Protein AF-A0A2B4R2J7-F1 (afdb_monomer_lite)

InterPro domains:
  IPR052787 Mitochondrial antiviral-signaling domain-containing protein [PTHR21446] (65-226)

Structure (mmCIF, N/CA/C/O backbone):
data_AF-A0A2B4R2J7-F1
#
_entry.id   AF-A0A2B4R2J7-F1
#
loop_
_atom_site.group_PDB
_atom_site.id
_atom_site.type_symbol
_atom_site.label_atom_id
_atom_site.label_alt_id
_atom_site.label_comp_id
_atom_site.label_asym_id
_atom_site.label_entity_id
_atom_site.label_seq_id
_atom_site.pdbx_PDB_ins_code
_atom_site.Cartn_x
_atom_site.Cartn_y
_atom_site.Cartn_z
_atom_site.occupancy
_atom_site.B_iso_or_equiv
_atom_site.auth_seq_id
_atom_site.auth_comp_id
_atom_site.auth_asym_id
_atom_site.auth_atom_id
_atom_site.pdbx_PDB_model_num
ATOM 1 N N . MET A 1 1 ? 3.505 -1.175 -20.071 1.00 92.81 1 MET A N 1
ATOM 2 C CA . MET A 1 1 ? 4.890 -0.707 -19.844 1.00 92.81 1 MET A CA 1
ATOM 3 C C . MET A 1 1 ? 5.796 -1.437 -20.823 1.00 92.81 1 MET A C 1
ATOM 5 O O . MET A 1 1 ? 5.864 -2.657 -20.748 1.00 92.81 1 MET A O 1
ATOM 9 N N . TYR A 1 2 ? 6.386 -0.724 -21.782 1.00 93.88 2 TYR A N 1
ATOM 10 C CA . TYR A 1 2 ? 7.260 -1.311 -22.807 1.00 93.88 2 TYR A CA 1
ATOM 11 C C . TYR A 1 2 ? 8.672 -1.543 -22.265 1.00 93.88 2 TYR A C 1
ATOM 13 O O . TYR A 1 2 ? 9.108 -0.830 -21.362 1.00 93.88 2 TYR A O 1
ATOM 21 N N . GLU A 1 3 ? 9.366 -2.535 -22.817 1.00 95.06 3 GLU A N 1
ATOM 22 C CA . GLU A 1 3 ? 10.806 -2.700 -22.622 1.00 95.06 3 GLU A CA 1
ATOM 23 C C . GLU A 1 3 ? 11.572 -1.574 -23.316 1.00 95.06 3 GLU A C 1
ATOM 25 O O . GLU A 1 3 ? 11.193 -1.132 -24.404 1.00 95.06 3 GLU A O 1
ATOM 30 N N . THR A 1 4 ? 12.655 -1.114 -22.693 1.00 90.69 4 THR A N 1
ATOM 31 C CA . THR A 1 4 ? 13.522 -0.073 -23.250 1.00 90.69 4 THR A CA 1
ATOM 32 C C . THR A 1 4 ? 14.974 -0.564 -23.286 1.00 90.69 4 THR A C 1
ATOM 34 O O . THR A 1 4 ? 15.289 -1.631 -22.754 1.00 90.69 4 THR A O 1
ATOM 37 N N . PRO A 1 5 ? 15.904 0.166 -23.925 1.00 87.88 5 PRO A N 1
ATOM 38 C CA . PRO A 1 5 ? 17.324 -0.185 -23.873 1.00 87.88 5 PRO A CA 1
ATOM 39 C C . PRO A 1 5 ? 17.935 -0.085 -22.466 1.00 87.88 5 PRO A C 1
ATOM 41 O O . PRO A 1 5 ? 18.968 -0.696 -22.212 1.00 87.88 5 PRO A O 1
ATOM 44 N N . GLU A 1 6 ? 17.302 0.641 -21.541 1.00 83.75 6 GLU A N 1
ATOM 45 C CA . GLU A 1 6 ? 17.842 0.889 -20.201 1.00 83.75 6 GLU A CA 1
ATOM 46 C C . GLU A 1 6 ? 17.967 -0.405 -19.381 1.00 83.75 6 GLU A C 1
ATOM 48 O O . GLU A 1 6 ? 17.052 -1.226 -19.343 1.00 83.75 6 GLU A O 1
ATOM 53 N N . GLU A 1 7 ? 19.088 -0.591 -18.683 1.00 79.12 7 GLU A N 1
ATOM 54 C CA . GLU A 1 7 ? 19.369 -1.811 -17.910 1.00 79.12 7 GLU A CA 1
ATOM 55 C C . GLU A 1 7 ? 18.341 -2.054 -16.791 1.00 79.12 7 GLU A C 1
ATOM 57 O O . GLU A 1 7 ? 17.854 -3.170 -16.611 1.00 79.12 7 GLU A O 1
ATOM 62 N N . ASN A 1 8 ? 17.937 -0.980 -16.105 1.00 79.19 8 ASN A N 1
ATOM 63 C CA . ASN A 1 8 ? 16.981 -1.002 -14.995 1.00 79.19 8 ASN A CA 1
ATOM 64 C C . ASN A 1 8 ? 15.564 -0.577 -15.416 1.00 79.19 8 ASN A C 1
ATOM 66 O O . ASN A 1 8 ? 14.825 0.013 -14.619 1.00 79.19 8 ASN A O 1
ATOM 70 N N . ASP A 1 9 ? 15.175 -0.841 -16.667 1.00 89.31 9 ASP A N 1
ATOM 71 C CA . ASP A 1 9 ? 13.821 -0.533 -17.114 1.00 89.31 9 ASP A CA 1
ATOM 72 C C . ASP A 1 9 ? 12.763 -1.346 -16.347 1.00 89.31 9 ASP A C 1
ATOM 74 O O . ASP A 1 9 ? 13.021 -2.411 -15.771 1.00 89.31 9 ASP A O 1
ATOM 78 N N . GLY A 1 10 ? 11.534 -0.831 -16.325 1.00 91.06 10 GLY A N 1
ATOM 79 C CA . GLY A 1 10 ? 10.469 -1.445 -15.545 1.00 91.06 10 GLY A CA 1
ATOM 80 C C . GLY A 1 10 ? 10.039 -2.826 -16.043 1.00 91.06 10 GLY A C 1
ATOM 81 O O . GLY A 1 10 ? 9.638 -3.656 -15.228 1.00 91.06 10 GLY A O 1
ATOM 82 N N . TYR A 1 11 ? 10.140 -3.112 -17.342 1.00 94.31 11 TYR A N 1
ATOM 83 C CA . TYR A 1 11 ? 9.846 -4.432 -17.900 1.00 94.31 11 TYR A CA 1
ATOM 84 C C . TYR A 1 11 ? 10.875 -5.465 -17.423 1.00 94.31 11 TYR A C 1
ATOM 86 O O . TYR A 1 11 ? 10.483 -6.513 -16.900 1.00 94.31 11 TYR A O 1
ATOM 94 N N . LYS A 1 12 ? 12.177 -5.163 -17.531 1.00 93.75 12 LYS A N 1
ATOM 95 C CA . LYS A 1 12 ? 13.263 -6.048 -17.073 1.00 93.75 12 LYS A CA 1
ATOM 96 C C . LYS A 1 12 ? 13.205 -6.260 -15.566 1.00 93.75 12 LYS A C 1
ATOM 98 O O . LYS A 1 12 ? 13.243 -7.406 -15.117 1.00 93.75 12 LYS A O 1
ATOM 103 N N . ALA A 1 13 ? 13.014 -5.189 -14.794 1.00 93.88 13 ALA A N 1
ATOM 104 C CA . ALA A 1 13 ? 12.880 -5.259 -13.340 1.00 93.88 13 ALA A CA 1
ATOM 105 C C . ALA A 1 13 ? 11.706 -6.155 -12.916 1.00 93.88 13 ALA A C 1
ATOM 107 O O . ALA A 1 13 ? 11.858 -7.023 -12.055 1.00 93.88 13 ALA A O 1
ATOM 108 N N . LEU A 1 14 ? 10.539 -5.988 -13.548 1.00 94.81 14 LEU A N 1
ATOM 109 C CA . LEU A 1 14 ? 9.347 -6.778 -13.245 1.00 94.81 14 LEU A CA 1
ATOM 110 C C . LEU A 1 14 ? 9.525 -8.252 -13.624 1.00 94.81 14 LEU A C 1
ATOM 112 O O . LEU A 1 14 ? 9.179 -9.137 -12.839 1.00 94.81 14 LEU A O 1
ATOM 116 N N . LYS A 1 15 ? 10.102 -8.520 -14.801 1.00 94.88 15 LYS A N 1
ATOM 117 C CA . LYS A 1 15 ? 10.407 -9.878 -15.265 1.00 94.88 15 LYS A CA 1
ATOM 118 C C . LYS A 1 15 ? 11.384 -10.578 -14.320 1.00 94.88 15 LYS A C 1
ATOM 120 O O . LYS A 1 15 ? 11.143 -11.718 -13.925 1.00 94.88 15 LYS A O 1
ATOM 125 N N . PHE A 1 16 ? 12.446 -9.883 -13.913 1.00 95.31 16 PHE A N 1
ATOM 126 C CA . PHE A 1 16 ? 13.445 -10.411 -12.988 1.00 95.31 16 PHE A CA 1
ATOM 127 C C . PHE A 1 16 ? 12.857 -10.669 -11.596 1.00 95.31 16 PHE A C 1
ATOM 129 O O . PHE A 1 16 ? 13.044 -11.745 -11.033 1.00 95.31 16 PHE A O 1
ATOM 136 N N . TYR A 1 17 ? 12.056 -9.738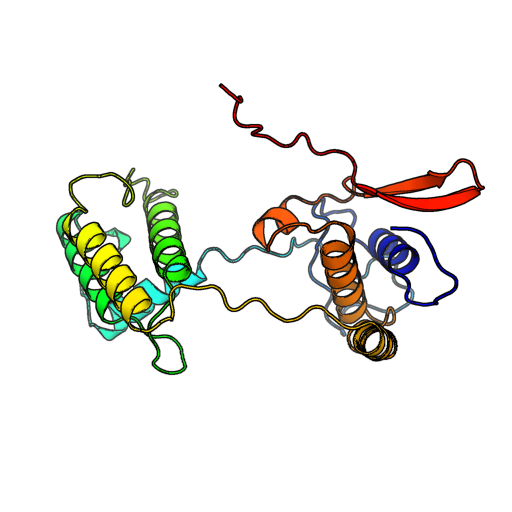 -11.075 1.00 95.56 17 TYR A N 1
ATOM 137 C CA . TYR A 1 17 ? 11.351 -9.913 -9.807 1.00 95.56 17 TYR A CA 1
ATOM 138 C C . TYR A 1 17 ? 10.452 -11.143 -9.803 1.00 95.56 17 TYR A C 1
ATOM 140 O O . TYR A 1 17 ? 10.529 -11.943 -8.873 1.00 95.56 17 TYR A O 1
ATOM 148 N N . MET A 1 18 ? 9.654 -11.337 -10.858 1.00 94.75 18 MET A N 1
ATOM 149 C CA . MET A 1 18 ? 8.770 -12.498 -10.983 1.00 94.75 18 MET A CA 1
ATOM 150 C C . MET A 1 18 ? 9.532 -13.825 -10.983 1.00 94.75 18 MET A C 1
ATOM 152 O O . MET A 1 18 ? 9.056 -14.784 -10.377 1.00 94.75 18 MET A O 1
ATOM 156 N N . ALA A 1 19 ? 10.724 -13.869 -11.582 1.00 95.19 19 ALA A N 1
ATOM 157 C CA . ALA A 1 19 ? 11.583 -15.051 -11.561 1.00 95.19 19 ALA A CA 1
ATOM 158 C C . ALA A 1 19 ? 12.141 -15.372 -10.162 1.00 95.19 19 ALA A C 1
ATOM 160 O O . ALA A 1 19 ? 12.441 -16.527 -9.878 1.00 95.19 19 ALA A O 1
ATOM 161 N N . LYS A 1 20 ? 12.264 -14.366 -9.286 1.00 95.81 20 LYS A N 1
ATOM 162 C CA . LYS A 1 20 ? 12.825 -14.494 -7.932 1.00 95.81 20 LYS A CA 1
ATOM 163 C C . LYS A 1 20 ? 11.761 -14.615 -6.825 1.00 95.81 20 LYS A C 1
ATOM 165 O O . LYS A 1 20 ? 12.118 -14.721 -5.645 1.00 95.81 20 LYS A O 1
ATOM 170 N N . LEU A 1 21 ? 10.468 -14.593 -7.175 1.00 95.62 21 LEU A N 1
ATOM 171 C CA . LEU A 1 21 ? 9.350 -14.744 -6.234 1.00 95.62 21 LEU A CA 1
ATOM 172 C C . LEU A 1 21 ? 9.345 -16.117 -5.558 1.00 95.62 21 LEU A C 1
ATOM 174 O O . LEU A 1 21 ? 9.747 -17.126 -6.133 1.00 95.62 21 LEU A O 1
ATOM 178 N N . ASN A 1 22 ? 8.801 -16.179 -4.341 1.00 94.44 22 ASN A N 1
ATOM 179 C CA . ASN A 1 22 ? 8.602 -17.456 -3.676 1.00 94.44 22 ASN A CA 1
ATOM 180 C C . ASN A 1 22 ? 7.389 -18.192 -4.273 1.00 94.44 22 ASN A C 1
ATOM 182 O O . ASN A 1 22 ? 6.273 -17.656 -4.228 1.00 94.44 22 ASN A O 1
ATOM 186 N N . PRO A 1 23 ? 7.547 -19.431 -4.775 1.00 93.56 23 PRO A N 1
ATOM 187 C CA . PRO A 1 23 ? 6.444 -20.168 -5.384 1.00 93.56 23 PRO A CA 1
ATOM 188 C C . PRO A 1 23 ? 5.341 -20.519 -4.378 1.00 93.56 23 PRO A C 1
ATOM 190 O O . PRO A 1 23 ? 4.183 -20.606 -4.777 1.00 93.56 23 PRO A O 1
ATOM 193 N N . ARG A 1 24 ? 5.668 -20.635 -3.080 1.00 93.38 24 ARG A N 1
ATOM 194 C CA . ARG A 1 24 ? 4.717 -20.986 -2.008 1.00 93.38 24 ARG A CA 1
ATOM 195 C C . ARG A 1 24 ? 3.784 -19.842 -1.595 1.00 93.38 24 ARG A C 1
ATOM 197 O O . ARG A 1 24 ? 2.939 -20.038 -0.730 1.00 93.38 24 ARG A O 1
ATOM 204 N N . CYS A 1 25 ? 3.943 -18.645 -2.160 1.00 90.88 25 CYS A N 1
ATOM 205 C CA . CYS A 1 25 ? 3.081 -17.500 -1.880 1.00 90.88 25 CYS A CA 1
ATOM 206 C C . CYS A 1 25 ? 2.479 -16.959 -3.178 1.00 90.88 25 CYS A C 1
ATOM 208 O O . CYS A 1 25 ? 3.191 -16.717 -4.153 1.00 90.88 25 CYS A O 1
ATOM 210 N N . ASP A 1 26 ? 1.159 -16.775 -3.201 1.00 91.44 26 ASP A N 1
ATOM 211 C CA . ASP A 1 26 ? 0.446 -16.286 -4.387 1.00 91.44 26 ASP A CA 1
ATOM 212 C C . ASP A 1 26 ? 0.421 -14.769 -4.513 1.00 91.44 26 ASP A C 1
ATOM 214 O O . ASP A 1 26 ? 0.222 -14.248 -5.615 1.00 91.44 26 ASP A O 1
ATOM 218 N N . ALA A 1 27 ? 0.646 -14.062 -3.405 1.00 90.19 27 ALA A N 1
ATOM 219 C CA . ALA A 1 27 ? 0.765 -12.617 -3.411 1.00 90.19 27 ALA A CA 1
ATOM 220 C C . ALA A 1 27 ? 1.956 -12.188 -4.273 1.00 90.19 27 ALA A C 1
ATOM 222 O O . ALA A 1 27 ? 3.027 -12.796 -4.234 1.00 90.19 27 ALA A O 1
ATOM 223 N N . PHE A 1 28 ? 1.751 -11.121 -5.039 1.00 91.81 28 PHE A N 1
ATOM 224 C CA . PHE A 1 28 ? 2.774 -10.547 -5.897 1.00 91.81 28 PHE A CA 1
ATOM 225 C C . PHE A 1 28 ? 3.872 -9.880 -5.068 1.00 91.81 28 PHE A C 1
ATOM 227 O O . PHE A 1 28 ? 5.038 -10.228 -5.201 1.00 91.81 28 PHE A O 1
ATOM 234 N N . PHE A 1 29 ? 3.500 -8.966 -4.167 1.00 90.62 29 PHE A N 1
ATOM 235 C CA . PHE A 1 29 ? 4.462 -8.314 -3.283 1.00 90.62 29 PHE A CA 1
ATOM 236 C C . PHE A 1 29 ? 4.736 -9.166 -2.046 1.00 90.62 29 PHE A C 1
ATOM 238 O O . PHE A 1 29 ? 3.860 -9.359 -1.197 1.00 90.62 29 PHE A O 1
ATOM 245 N N . GLN A 1 30 ? 5.975 -9.636 -1.933 1.00 91.25 30 GLN A N 1
ATOM 246 C CA . GLN A 1 30 ? 6.445 -10.492 -0.846 1.00 91.25 30 GLN A CA 1
ATOM 247 C C . GLN A 1 30 ? 7.639 -9.865 -0.121 1.00 91.25 30 GLN A C 1
ATOM 249 O O . GLN A 1 30 ? 8.372 -9.062 -0.702 1.00 91.25 30 GLN A O 1
ATOM 254 N N . TYR A 1 31 ? 7.825 -10.210 1.155 1.00 88.25 31 TYR A N 1
ATOM 255 C CA . TYR A 1 31 ? 8.935 -9.683 1.953 1.00 88.25 31 TYR A CA 1
ATOM 256 C C . TYR A 1 31 ? 10.291 -10.134 1.383 1.00 88.25 31 TYR A C 1
ATOM 258 O O . TYR A 1 31 ? 10.439 -11.312 1.058 1.00 88.25 31 TYR A O 1
ATOM 266 N N . PRO A 1 32 ? 11.292 -9.238 1.285 1.00 90.38 32 PRO A N 1
ATOM 267 C CA . PRO A 1 32 ? 12.637 -9.629 0.889 1.00 90.38 32 PRO A CA 1
ATOM 268 C C . PRO A 1 32 ? 13.247 -10.541 1.951 1.00 90.38 32 PRO A C 1
ATOM 270 O O . PRO A 1 32 ? 13.037 -10.327 3.152 1.00 90.38 32 PRO A O 1
ATOM 273 N N . ARG A 1 33 ? 14.005 -11.553 1.517 1.00 89.12 33 ARG A N 1
ATOM 274 C CA . ARG A 1 33 ? 14.825 -12.338 2.443 1.00 89.12 33 ARG A CA 1
ATOM 275 C C . ARG A 1 33 ? 15.840 -11.424 3.123 1.00 89.12 33 ARG A C 1
ATOM 277 O O . ARG A 1 33 ? 16.287 -10.433 2.553 1.00 89.12 33 ARG A O 1
ATOM 284 N N . LYS A 1 34 ? 16.187 -11.764 4.365 1.00 82.19 34 LYS A N 1
ATOM 285 C CA . LYS A 1 34 ? 17.261 -11.081 5.099 1.00 82.19 34 LYS A CA 1
ATOM 286 C C . LYS A 1 34 ? 18.598 -11.345 4.414 1.00 82.19 34 LYS A C 1
ATOM 288 O O . LYS A 1 34 ? 18.788 -12.453 3.922 1.00 82.19 34 LYS A O 1
ATOM 293 N N . ASP A 1 35 ? 19.524 -10.391 4.486 1.00 78.44 35 ASP A N 1
ATOM 294 C CA . ASP A 1 35 ? 20.844 -10.480 3.841 1.00 78.44 35 ASP A CA 1
ATOM 295 C C . ASP A 1 35 ? 21.628 -11.742 4.217 1.00 78.44 35 ASP A C 1
ATOM 297 O O . ASP A 1 35 ? 22.297 -12.328 3.381 1.00 78.44 35 ASP A O 1
ATOM 301 N N . SER A 1 36 ? 21.451 -12.251 5.437 1.00 76.19 36 SER A N 1
ATOM 302 C CA . SER A 1 36 ? 22.067 -13.503 5.894 1.00 76.19 36 SER A CA 1
ATOM 303 C C . SER A 1 36 ? 21.427 -14.791 5.352 1.00 76.19 36 SER A C 1
ATOM 305 O O . SER A 1 36 ? 21.809 -15.882 5.767 1.00 76.19 36 SER A O 1
ATOM 307 N N . LYS A 1 37 ? 20.397 -14.696 4.504 1.00 80.38 37 LYS A N 1
ATOM 308 C CA . LYS A 1 37 ? 19.565 -15.829 4.056 1.00 80.38 37 LYS A CA 1
ATOM 309 C C . LYS A 1 37 ? 19.358 -15.882 2.538 1.00 80.38 37 LYS A C 1
ATOM 311 O O . LYS A 1 37 ? 18.430 -16.564 2.087 1.00 80.38 37 LYS A O 1
ATOM 316 N N . TRP A 1 38 ? 20.154 -15.149 1.764 1.00 89.38 38 TRP A N 1
ATOM 317 C CA . TRP A 1 38 ? 20.103 -15.198 0.305 1.00 89.38 38 TRP A CA 1
ATOM 318 C C . TRP A 1 38 ? 21.491 -15.013 -0.314 1.00 89.38 38 TRP A C 1
ATOM 320 O O . TRP A 1 38 ? 22.349 -14.363 0.274 1.00 89.38 38 TRP A O 1
ATOM 330 N N . ASN A 1 39 ? 21.660 -15.549 -1.519 1.00 89.00 39 ASN A N 1
ATOM 331 C CA . ASN A 1 39 ? 22.776 -15.273 -2.419 1.00 89.00 39 ASN A CA 1
ATOM 332 C C . ASN A 1 39 ? 22.258 -14.823 -3.791 1.00 89.00 39 ASN A C 1
ATOM 334 O O . ASN A 1 39 ? 21.117 -15.111 -4.167 1.00 89.00 39 ASN A O 1
ATOM 338 N N . TYR A 1 40 ? 23.107 -14.155 -4.575 1.00 87.81 40 TYR A N 1
ATOM 339 C CA . TYR A 1 40 ? 22.734 -13.642 -5.897 1.00 87.81 40 TYR A CA 1
ATOM 340 C C . TYR A 1 40 ? 22.171 -14.729 -6.827 1.00 87.81 40 TYR A C 1
ATOM 342 O O . TYR A 1 40 ? 21.093 -14.575 -7.420 1.00 87.81 40 TYR A O 1
ATOM 350 N N . ASP A 1 41 ? 22.819 -15.888 -6.838 1.00 91.75 41 ASP A N 1
ATOM 351 C CA . ASP A 1 41 ? 22.454 -17.011 -7.702 1.00 91.75 41 ASP A CA 1
ATOM 352 C C . ASP A 1 41 ? 21.246 -17.814 -7.202 1.00 91.75 41 ASP A C 1
ATOM 354 O O . ASP A 1 41 ? 20.758 -18.712 -7.894 1.00 91.75 41 ASP A O 1
ATOM 358 N N . ASP A 1 42 ? 20.688 -17.471 -6.035 1.00 91.50 42 ASP A N 1
ATOM 359 C CA . ASP A 1 42 ? 19.509 -18.154 -5.519 1.00 91.50 42 ASP A CA 1
ATOM 360 C C . ASP A 1 42 ? 18.328 -18.011 -6.481 1.00 91.50 42 ASP A C 1
ATOM 362 O O . ASP A 1 42 ? 17.997 -16.930 -6.983 1.00 91.50 42 ASP A O 1
ATOM 366 N N . LYS A 1 43 ? 17.606 -19.118 -6.670 1.00 93.06 43 LYS A N 1
ATOM 367 C CA . LYS A 1 43 ? 16.364 -19.131 -7.456 1.00 93.06 43 LYS A CA 1
ATOM 368 C C . LYS A 1 43 ? 15.257 -18.288 -6.814 1.00 93.06 43 LYS A C 1
ATOM 370 O O . LYS A 1 43 ? 14.376 -17.815 -7.517 1.00 93.06 43 LYS A O 1
ATOM 375 N N . VAL A 1 44 ? 15.283 -18.104 -5.490 1.00 94.56 44 VAL A N 1
ATOM 376 C CA . VAL A 1 44 ? 14.231 -17.412 -4.732 1.00 94.56 44 VAL A CA 1
ATOM 377 C C . VAL A 1 44 ? 14.847 -16.378 -3.800 1.00 94.56 44 VAL A C 1
ATOM 379 O O . VAL A 1 44 ? 15.561 -16.735 -2.867 1.00 94.56 44 VAL A O 1
ATOM 382 N N . TRP A 1 45 ? 14.507 -15.108 -4.003 1.00 94.88 45 TRP A N 1
ATOM 383 C CA . TRP A 1 45 ? 15.008 -13.989 -3.195 1.00 94.88 45 TRP A CA 1
ATOM 384 C C . TRP A 1 45 ? 14.008 -13.496 -2.146 1.00 94.88 45 TRP A C 1
ATOM 386 O O . TRP A 1 45 ? 14.382 -12.755 -1.237 1.00 94.88 45 TRP A O 1
ATOM 396 N N . LEU A 1 46 ? 12.736 -13.891 -2.250 1.00 93.19 46 LEU A N 1
ATOM 397 C CA . LEU A 1 46 ? 11.679 -13.427 -1.350 1.00 93.19 46 LEU A CA 1
ATOM 398 C C . LEU A 1 46 ? 11.166 -14.529 -0.413 1.00 93.19 46 LEU A C 1
ATOM 400 O O . LEU A 1 46 ? 11.226 -15.734 -0.691 1.00 93.19 46 LEU A O 1
ATOM 404 N N . ASP A 1 47 ? 10.663 -14.101 0.738 1.00 90.25 47 ASP A N 1
ATOM 405 C CA . ASP A 1 47 ? 9.978 -14.946 1.708 1.00 90.25 47 ASP A CA 1
ATOM 406 C C . ASP A 1 47 ? 8.564 -15.277 1.226 1.00 90.25 47 ASP A C 1
ATOM 408 O O . ASP A 1 47 ? 7.902 -14.457 0.599 1.00 90.25 47 ASP A O 1
ATOM 412 N N . ALA A 1 48 ? 8.029 -16.431 1.627 1.00 90.69 48 ALA A N 1
ATOM 413 C CA . ALA A 1 48 ? 6.621 -16.779 1.417 1.00 90.69 48 ALA A CA 1
ATOM 414 C C . ALA A 1 48 ? 5.679 -15.987 2.355 1.00 90.69 48 ALA A C 1
ATOM 416 O O . ALA A 1 48 ? 4.844 -16.560 3.050 1.00 90.69 48 ALA A O 1
ATOM 417 N N . ARG A 1 49 ? 5.850 -14.662 2.431 1.00 85.06 49 ARG A N 1
ATOM 418 C CA . ARG A 1 49 ? 5.093 -13.757 3.299 1.00 85.06 49 ARG A CA 1
ATOM 419 C C . ARG A 1 49 ? 4.589 -12.559 2.490 1.00 85.06 49 ARG A C 1
ATOM 421 O O . ARG A 1 49 ? 5.419 -11.815 1.965 1.00 85.06 49 ARG A O 1
ATOM 428 N N . PRO A 1 50 ? 3.266 -12.330 2.412 1.00 84.38 50 PRO A N 1
ATOM 429 C CA . PRO A 1 50 ? 2.706 -11.210 1.664 1.00 84.38 50 PRO A CA 1
ATOM 430 C C . PRO A 1 50 ? 2.975 -9.872 2.366 1.00 84.38 50 PRO A C 1
ATOM 432 O O . PRO A 1 50 ? 2.801 -9.747 3.580 1.00 84.38 50 PRO A O 1
ATOM 435 N N . ILE A 1 51 ? 3.345 -8.845 1.600 1.00 77.62 51 ILE A N 1
ATOM 436 C CA . ILE A 1 51 ? 3.490 -7.475 2.107 1.00 77.62 51 ILE A CA 1
ATOM 437 C C . ILE A 1 51 ? 2.115 -6.817 2.245 1.00 77.62 51 ILE A C 1
ATOM 439 O O . ILE A 1 51 ? 1.250 -6.921 1.378 1.00 77.62 51 ILE A O 1
ATOM 443 N N . GLY A 1 52 ? 1.931 -6.066 3.334 1.00 63.03 52 GLY A N 1
ATOM 444 C CA . GLY A 1 52 ? 0.754 -5.223 3.533 1.00 63.03 52 GLY A CA 1
ATOM 445 C C . GLY A 1 52 ? -0.183 -5.656 4.662 1.00 63.03 52 GLY A C 1
ATOM 446 O O . GLY A 1 52 ? -1.200 -5.008 4.913 1.00 63.03 52 GLY A O 1
ATOM 447 N N . GLY A 1 53 ? 0.145 -6.697 5.413 1.00 54.59 53 GLY A N 1
ATOM 448 C CA . GLY A 1 53 ? -0.497 -6.896 6.705 1.00 54.59 53 GLY A CA 1
ATOM 449 C C . GLY A 1 53 ? -0.010 -5.823 7.671 1.00 54.59 53 GLY A C 1
ATOM 450 O O . GLY A 1 53 ? 1.056 -5.999 8.224 1.00 54.59 53 GLY A O 1
ATOM 451 N N . ASN A 1 54 ? -0.732 -4.709 7.830 1.00 55.38 54 ASN A N 1
ATOM 452 C CA . ASN A 1 54 ? -0.712 -3.915 9.063 1.00 55.38 54 ASN A CA 1
ATOM 453 C C . ASN A 1 54 ? -1.989 -3.081 9.166 1.00 55.38 54 ASN A C 1
ATOM 455 O O . ASN A 1 54 ? -2.131 -1.994 8.609 1.00 55.38 54 ASN A O 1
ATOM 459 N N . LYS A 1 55 ? -2.944 -3.680 9.873 1.00 52.81 55 LYS A N 1
ATOM 460 C CA . LYS A 1 55 ? -4.304 -3.201 10.139 1.00 52.81 55 LYS A CA 1
ATOM 461 C C . LYS A 1 55 ? -4.468 -2.692 11.583 1.00 52.81 55 LYS A C 1
ATOM 463 O O . LYS A 1 55 ? -5.548 -2.225 11.935 1.00 52.81 55 LYS A O 1
ATOM 468 N N . LEU A 1 56 ? -3.397 -2.781 12.375 1.00 55.28 56 LEU A N 1
ATOM 469 C CA . LEU A 1 56 ? -3.354 -2.483 13.804 1.00 55.28 56 LEU A CA 1
ATOM 470 C C . LEU A 1 56 ? -2.907 -1.053 14.117 1.00 55.28 56 LEU A C 1
ATOM 472 O O . LEU A 1 56 ? -3.229 -0.588 15.191 1.00 55.28 56 LEU A O 1
ATOM 476 N N . ASP A 1 57 ? -2.228 -0.329 13.220 1.00 60.50 57 ASP A N 1
ATOM 477 C CA . ASP A 1 57 ? -1.614 0.972 13.566 1.00 60.50 57 ASP A CA 1
ATOM 478 C C . ASP A 1 57 ? -2.627 2.015 14.074 1.00 60.50 57 ASP A C 1
ATOM 480 O 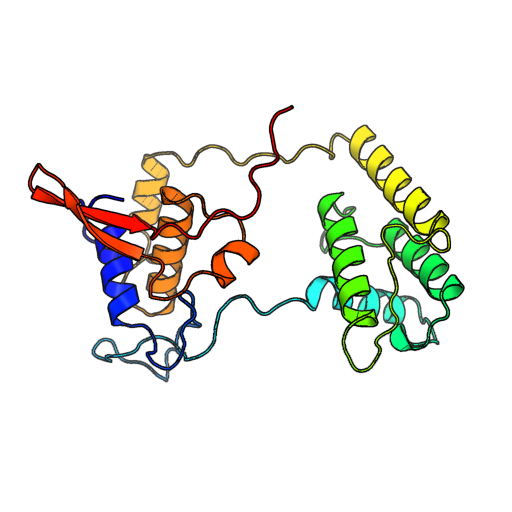O . ASP A 1 57 ? -2.412 2.651 15.101 1.00 60.50 57 ASP A O 1
ATOM 484 N N . GLY A 1 58 ? -3.776 2.145 13.400 1.00 63.78 58 GLY A N 1
ATOM 485 C CA . GLY A 1 58 ? -4.842 3.056 13.834 1.00 63.78 58 GLY A CA 1
ATOM 486 C C . GLY A 1 58 ? -5.466 2.661 15.174 1.00 63.78 58 GLY A C 1
ATOM 487 O O . GLY A 1 58 ? -5.701 3.521 16.014 1.00 63.78 58 GLY A O 1
ATOM 488 N N . MET A 1 59 ? -5.658 1.358 15.390 1.00 71.06 59 MET A N 1
ATOM 489 C CA . MET A 1 59 ? -6.178 0.798 16.635 1.00 71.06 59 MET A CA 1
ATOM 490 C C . MET A 1 59 ? -5.159 1.000 17.772 1.00 71.06 59 MET A C 1
ATOM 492 O O . MET A 1 59 ? -5.498 1.536 18.823 1.00 71.06 59 MET A O 1
ATOM 496 N N . MET A 1 60 ? -3.889 0.657 17.536 1.00 68.31 60 MET A N 1
ATOM 497 C CA . MET A 1 60 ? -2.795 0.797 18.497 1.00 68.31 60 MET A CA 1
ATOM 498 C C . MET A 1 60 ? -2.686 2.231 18.997 1.00 68.31 60 MET A C 1
ATOM 500 O O . MET A 1 60 ? -2.561 2.422 20.194 1.00 68.31 60 MET A O 1
ATOM 504 N N . LYS A 1 61 ? -2.847 3.238 18.130 1.00 73.00 61 LYS A N 1
ATOM 505 C CA . LYS A 1 61 ? -2.875 4.643 18.567 1.00 73.00 61 LYS A CA 1
ATOM 506 C C . LYS A 1 61 ? -4.010 4.947 19.546 1.00 73.00 61 LYS A C 1
ATOM 508 O O . LYS A 1 61 ? -3.798 5.695 20.495 1.00 73.00 61 LYS A O 1
ATOM 513 N N . SER A 1 62 ? -5.196 4.379 19.341 1.00 72.06 62 SER A N 1
ATOM 514 C CA . SER A 1 62 ? -6.318 4.552 20.268 1.00 72.06 62 SER A CA 1
ATOM 515 C C . SER A 1 62 ? -6.122 3.783 21.578 1.00 72.06 62 SER A C 1
ATOM 517 O O . SER A 1 62 ? -6.482 4.312 22.626 1.00 72.06 62 SER A O 1
ATOM 519 N N . ILE A 1 63 ? -5.505 2.595 21.553 1.00 77.38 63 ILE A N 1
ATOM 520 C CA . ILE A 1 63 ? -5.114 1.874 22.778 1.00 77.38 63 ILE A CA 1
ATOM 521 C C . ILE A 1 63 ? -4.025 2.623 23.542 1.00 77.38 63 ILE A C 1
ATOM 523 O O . ILE A 1 63 ? -4.166 2.826 24.744 1.00 77.38 63 ILE A O 1
ATOM 527 N N . THR A 1 64 ? -2.973 3.089 22.866 1.00 81.56 64 THR A N 1
ATOM 528 C CA . THR A 1 64 ? -1.911 3.889 23.488 1.00 81.56 64 THR A CA 1
ATOM 529 C C . THR A 1 64 ? -2.501 5.122 24.161 1.00 81.56 64 THR A C 1
ATOM 531 O O . THR A 1 64 ? -2.208 5.368 25.325 1.00 81.56 64 THR A O 1
ATOM 534 N N . TRP A 1 65 ? -3.415 5.830 23.491 1.00 86.75 65 TRP A N 1
ATOM 535 C CA . TRP A 1 65 ? -4.111 6.964 24.098 1.00 86.75 65 TRP A CA 1
ATOM 536 C C . TRP A 1 65 ? -4.975 6.560 25.306 1.00 86.75 65 TRP A C 1
ATOM 538 O O . TRP A 1 65 ? -4.987 7.274 26.304 1.00 86.75 65 TRP A O 1
ATOM 548 N N . CYS A 1 66 ? -5.675 5.418 25.269 1.00 83.62 66 CYS A N 1
ATOM 549 C CA . CYS A 1 66 ? -6.435 4.936 26.433 1.00 83.62 66 CYS A CA 1
ATOM 550 C C . CYS A 1 66 ? -5.516 4.677 27.635 1.00 83.62 66 CYS A C 1
ATOM 552 O O . CYS A 1 66 ? -5.857 5.068 28.751 1.00 83.62 66 CYS A O 1
ATOM 554 N N . ASN A 1 67 ? -4.340 4.091 27.398 1.00 83.12 67 ASN A N 1
ATOM 555 C CA . ASN A 1 67 ? -3.333 3.862 28.432 1.00 83.12 67 ASN A CA 1
ATOM 556 C C . ASN A 1 67 ? -2.783 5.189 28.978 1.00 83.12 67 ASN A C 1
ATOM 558 O O . ASN A 1 67 ? -2.737 5.382 30.189 1.00 83.12 67 ASN A O 1
ATOM 562 N N . GLU A 1 68 ? -2.432 6.141 28.107 1.00 86.31 68 GLU A N 1
ATOM 563 C CA . GLU A 1 68 ? -1.979 7.485 28.505 1.00 86.31 68 GLU A CA 1
ATOM 564 C C . GLU A 1 68 ? -3.016 8.210 29.369 1.00 86.31 68 GLU A C 1
ATOM 566 O O . GLU A 1 68 ? -2.671 8.880 30.340 1.00 86.31 68 GLU A O 1
ATOM 571 N N . LYS A 1 69 ? -4.301 8.069 29.032 1.00 87.81 69 LYS A N 1
ATOM 572 C CA . LYS A 1 69 ? -5.413 8.686 29.764 1.00 87.81 69 LYS A CA 1
ATOM 573 C C . LYS A 1 69 ? -5.915 7.849 30.934 1.00 87.81 69 LYS A C 1
ATOM 575 O O . LYS A 1 69 ? -6.927 8.224 31.524 1.00 87.81 69 LYS A O 1
ATOM 580 N N . GLN A 1 70 ? -5.215 6.764 31.271 1.00 86.19 70 GLN A N 1
ATOM 581 C CA . GLN A 1 70 ? -5.517 5.894 32.408 1.00 86.19 70 GLN A CA 1
ATOM 582 C C . GLN A 1 70 ? -6.968 5.386 32.389 1.00 86.19 70 GLN A C 1
ATOM 584 O O . GLN A 1 70 ? -7.640 5.298 33.421 1.00 86.19 70 GLN A O 1
ATOM 589 N N . ILE A 1 71 ? -7.478 5.081 31.191 1.00 87.75 71 ILE A N 1
ATOM 590 C CA . ILE A 1 71 ? -8.825 4.545 31.018 1.00 87.75 71 ILE A CA 1
ATOM 591 C C . ILE A 1 71 ? -8.842 3.110 31.548 1.00 87.75 71 ILE A C 1
ATOM 593 O O . ILE A 1 71 ? -8.223 2.220 30.975 1.00 87.75 71 ILE A O 1
ATOM 597 N N . GLN A 1 72 ? -9.570 2.903 32.644 1.00 81.94 72 GLN A N 1
ATOM 598 C CA . GLN A 1 72 ? -9.584 1.639 33.390 1.00 81.94 72 GLN A CA 1
ATOM 599 C C . GLN A 1 72 ? -10.218 0.484 32.604 1.00 81.94 72 GLN A C 1
ATOM 601 O O . GLN A 1 72 ? -9.764 -0.654 32.667 1.00 81.94 72 GLN A O 1
ATOM 606 N N . THR A 1 73 ? -11.291 0.763 31.861 1.00 85.69 73 THR A N 1
ATOM 607 C CA . THR A 1 73 ? -11.991 -0.257 31.077 1.00 85.69 73 THR A CA 1
ATOM 608 C C . THR A 1 73 ? -11.279 -0.468 29.750 1.00 85.69 73 THR A C 1
ATOM 610 O O . THR A 1 73 ? -11.129 0.474 28.972 1.00 85.69 73 THR A O 1
ATOM 613 N N . SER A 1 74 ? -10.895 -1.708 29.457 1.00 83.50 74 SER A N 1
ATOM 614 C CA . SER A 1 74 ? -10.322 -2.053 28.157 1.00 83.50 74 SER A CA 1
ATOM 615 C C . SER A 1 74 ? -11.340 -1.811 27.033 1.00 83.50 74 SER A C 1
ATOM 617 O O . SER A 1 74 ? -12.553 -1.937 27.230 1.00 83.50 74 SER A O 1
ATOM 619 N N . MET A 1 75 ? -10.868 -1.440 25.842 1.00 82.25 75 MET A N 1
ATOM 620 C CA . MET A 1 75 ? -11.740 -1.031 24.732 1.00 82.25 75 MET A CA 1
ATOM 621 C C . MET A 1 75 ? -12.719 -2.138 24.302 1.00 82.25 75 MET A C 1
ATOM 623 O O . MET A 1 75 ? -13.838 -1.847 23.877 1.00 82.25 75 MET A O 1
ATOM 627 N N . GLU A 1 76 ? -12.326 -3.400 24.467 1.00 86.88 76 GLU A N 1
ATOM 628 C CA . GLU A 1 76 ? -13.142 -4.591 24.216 1.00 86.88 76 GLU A CA 1
ATOM 629 C C . GLU A 1 76 ? -14.400 -4.606 25.090 1.00 86.88 76 GLU A C 1
ATOM 631 O O . GLU A 1 76 ? -15.492 -4.890 24.594 1.00 86.88 76 GLU A O 1
ATOM 636 N N . ASN A 1 77 ? -14.240 -4.214 26.356 1.00 86.94 77 ASN A N 1
ATOM 637 C CA . ASN A 1 77 ? -15.243 -4.308 27.415 1.00 86.94 77 ASN A CA 1
ATOM 638 C C . ASN A 1 77 ? -16.024 -3.005 27.639 1.00 86.94 77 ASN A C 1
ATOM 640 O O . ASN A 1 77 ? -16.968 -2.971 28.425 1.00 86.94 77 ASN A O 1
ATOM 644 N N . MET A 1 78 ? -15.661 -1.919 26.952 1.00 91.75 78 MET A N 1
ATOM 645 C CA . MET A 1 78 ? -16.390 -0.655 27.047 1.00 91.75 78 MET A CA 1
ATOM 646 C C . MET A 1 78 ? -17.823 -0.797 26.531 1.00 91.75 78 MET A C 1
ATOM 648 O O . MET A 1 78 ? -18.064 -1.304 25.429 1.00 91.75 78 MET A O 1
ATOM 652 N N . THR A 1 79 ? -18.777 -0.233 27.265 1.00 93.25 79 THR A N 1
ATOM 653 C CA . THR A 1 79 ? -20.137 -0.004 26.762 1.00 93.25 79 THR A CA 1
ATOM 654 C C . THR A 1 79 ? -20.123 0.938 25.553 1.00 93.25 79 THR A C 1
ATOM 656 O O . THR A 1 79 ? -19.157 1.665 25.309 1.00 93.25 79 THR A O 1
ATOM 659 N N . VAL A 1 80 ? -21.215 0.970 24.784 1.00 91.62 80 VAL A N 1
ATOM 660 C CA . VAL A 1 80 ? -21.335 1.880 23.629 1.00 91.62 80 VAL A CA 1
ATOM 661 C C . VAL A 1 80 ? -21.180 3.350 24.046 1.00 91.62 80 VAL A C 1
ATOM 663 O O . VAL A 1 80 ? -20.494 4.106 23.364 1.00 91.62 80 VAL A O 1
ATOM 666 N N . GLY A 1 81 ? -21.736 3.743 25.197 1.00 92.12 81 GLY A N 1
ATOM 667 C CA . GLY A 1 81 ? -21.607 5.108 25.721 1.00 92.12 81 GLY A CA 1
ATOM 668 C C . GLY A 1 81 ? -20.182 5.462 26.160 1.00 92.12 81 GLY A C 1
ATOM 669 O O . GLY A 1 81 ? -19.715 6.576 25.906 1.00 92.12 81 GLY A O 1
ATOM 670 N N . GLN A 1 82 ? -19.459 4.511 26.764 1.00 92.19 82 GLN A N 1
ATOM 671 C CA . GLN A 1 82 ? -18.039 4.686 27.090 1.00 92.19 82 GLN A CA 1
ATOM 672 C C . GLN A 1 82 ? -17.191 4.808 25.820 1.00 92.19 82 GLN A C 1
ATOM 674 O O . GLN A 1 82 ? -16.336 5.689 25.748 1.00 92.19 82 GLN A O 1
ATOM 679 N N . LEU A 1 83 ? -17.463 3.983 24.802 1.00 92.25 83 LEU A N 1
ATOM 680 C CA . LEU A 1 83 ? -16.796 4.086 23.504 1.00 92.25 83 LEU A CA 1
ATOM 681 C C . LEU A 1 83 ? -17.034 5.452 22.856 1.00 92.25 83 LEU A C 1
ATOM 683 O O . LEU A 1 83 ? -16.066 6.110 22.495 1.00 92.25 83 LEU A O 1
ATOM 687 N N . ASP A 1 84 ? -18.282 5.914 22.735 1.00 93.25 84 ASP A N 1
ATOM 688 C CA . ASP A 1 84 ? -18.582 7.235 22.158 1.00 93.25 84 ASP A CA 1
ATOM 689 C C . ASP A 1 84 ? -17.859 8.357 22.920 1.00 93.25 84 ASP A C 1
ATOM 691 O O . ASP A 1 84 ? -17.177 9.191 22.318 1.00 93.25 84 ASP A O 1
ATOM 695 N N . THR A 1 85 ? -17.907 8.318 24.254 1.00 93.81 85 THR A N 1
ATOM 696 C CA . THR A 1 85 ? -17.257 9.313 25.116 1.00 93.81 85 THR A CA 1
ATOM 697 C C . THR A 1 85 ? -15.742 9.350 24.910 1.00 93.81 85 THR A C 1
ATOM 699 O O . THR A 1 85 ? -15.171 10.427 24.702 1.00 93.81 85 THR A O 1
ATOM 702 N N . ASN A 1 86 ? -15.091 8.186 24.931 1.00 92.88 86 ASN A N 1
ATOM 703 C CA . ASN A 1 86 ? -13.641 8.073 24.805 1.00 92.88 86 ASN A CA 1
ATOM 704 C C . ASN A 1 86 ? -13.166 8.387 23.385 1.00 92.88 86 ASN A C 1
ATOM 706 O O . ASN A 1 86 ? -12.201 9.128 23.217 1.00 92.88 86 ASN A O 1
ATOM 710 N N . LEU A 1 87 ? -13.866 7.913 22.352 1.00 91.38 87 LEU A N 1
ATOM 711 C CA . LEU A 1 87 ? -13.514 8.191 20.958 1.00 91.38 87 LEU A CA 1
ATOM 712 C C . LEU A 1 87 ? -13.713 9.663 20.595 1.00 91.38 87 LEU A C 1
ATOM 714 O O . LEU A 1 87 ? -12.930 10.223 19.822 1.00 91.38 87 LEU A O 1
ATOM 718 N N . ARG A 1 88 ? -14.725 10.320 21.172 1.00 92.81 88 ARG A N 1
ATOM 719 C CA . ARG A 1 88 ? -14.917 11.767 21.042 1.00 92.81 88 ARG A CA 1
ATOM 720 C C . ARG A 1 88 ? -13.730 12.522 21.632 1.00 92.81 88 ARG A C 1
ATOM 722 O O . ARG A 1 88 ? -13.190 13.416 20.984 1.00 92.81 88 ARG A O 1
ATOM 729 N N . ARG A 1 89 ? -13.302 12.144 22.839 1.00 92.69 89 ARG A N 1
ATOM 730 C CA . ARG A 1 89 ? -12.152 12.757 23.514 1.00 92.69 89 ARG A CA 1
ATOM 731 C C . ARG A 1 89 ? -10.854 12.511 22.737 1.00 92.69 89 ARG A C 1
ATOM 733 O O . ARG A 1 89 ? -10.134 13.461 22.443 1.00 92.69 89 ARG A O 1
ATOM 740 N N . PHE A 1 90 ? -10.623 11.275 22.299 1.00 91.69 90 PHE A N 1
ATOM 741 C CA . PHE A 1 90 ? -9.518 10.914 21.412 1.00 91.69 90 PHE A CA 1
ATOM 742 C C . PHE A 1 90 ? -9.504 11.776 20.144 1.00 91.69 90 PHE A C 1
ATOM 744 O O . PHE A 1 90 ? -8.466 12.318 19.785 1.00 91.69 90 PHE A O 1
ATOM 751 N N . SER A 1 91 ? -10.655 11.982 19.498 1.00 88.56 91 SER A N 1
ATOM 752 C CA . SER A 1 91 ? -10.738 12.779 18.265 1.00 88.56 91 SER A CA 1
ATOM 753 C C . SER A 1 91 ? -10.349 14.250 18.468 1.00 88.56 91 SER A C 1
ATOM 755 O O . SER A 1 91 ? -9.812 14.874 17.557 1.00 88.56 91 SER A O 1
ATOM 757 N N . ALA A 1 92 ? -10.582 14.808 19.659 1.00 89.81 92 ALA A N 1
ATOM 758 C CA . ALA A 1 92 ? -10.179 16.172 19.999 1.00 89.81 92 ALA A CA 1
ATOM 759 C C . ALA A 1 92 ? -8.692 16.280 20.394 1.00 89.81 92 ALA A C 1
ATOM 761 O O . ALA A 1 92 ? -8.021 17.271 20.078 1.00 89.81 92 ALA A O 1
ATOM 762 N N . GLU A 1 93 ? -8.168 15.264 21.081 1.00 90.44 93 GLU A N 1
ATOM 763 C CA . GLU A 1 93 ? -6.845 15.295 21.713 1.00 90.44 93 GLU A CA 1
ATOM 764 C C . GLU A 1 93 ? -5.729 14.679 20.862 1.00 90.44 93 GLU A C 1
ATOM 766 O O . GLU A 1 93 ? -4.581 15.089 20.997 1.00 90.44 93 GLU A O 1
ATOM 771 N N . ALA A 1 94 ? -6.034 13.732 19.974 1.00 87.12 94 ALA A N 1
ATOM 772 C CA . ALA A 1 94 ? -5.021 12.986 19.237 1.00 87.12 94 ALA A CA 1
ATOM 773 C C . ALA A 1 94 ? -4.156 13.906 18.359 1.00 87.12 94 ALA A C 1
ATOM 775 O O . ALA A 1 94 ? -4.668 14.728 17.586 1.00 87.12 94 ALA A O 1
ATOM 776 N N . ARG A 1 95 ? -2.833 13.744 18.457 1.00 87.25 95 ARG A N 1
ATOM 777 C CA . ARG A 1 95 ? -1.831 14.459 17.655 1.00 87.25 95 ARG A CA 1
ATOM 778 C C . ARG A 1 95 ? -0.862 13.490 16.984 1.00 87.25 95 ARG A C 1
ATOM 780 O O . ARG A 1 95 ? -0.707 12.343 17.412 1.00 87.25 95 ARG A O 1
ATOM 787 N N . ASN A 1 96 ? -0.248 13.933 15.889 1.00 84.69 96 ASN A N 1
ATOM 788 C CA . ASN A 1 96 ? 0.847 13.208 15.249 1.00 84.69 96 ASN A CA 1
ATOM 789 C C . ASN A 1 96 ? 2.157 13.377 16.052 1.00 84.69 96 ASN A C 1
ATOM 791 O O . ASN A 1 96 ? 2.198 14.093 17.050 1.00 84.69 96 ASN A O 1
ATOM 795 N N . LYS A 1 97 ? 3.243 12.728 15.609 1.00 81.75 97 LYS A N 1
ATOM 796 C CA . LYS A 1 97 ? 4.559 12.804 16.277 1.00 81.75 97 LYS A CA 1
ATOM 797 C C . LYS A 1 97 ? 5.134 14.225 16.355 1.00 81.75 97 LYS A C 1
ATOM 799 O O . LYS A 1 97 ? 5.962 14.488 17.213 1.00 81.75 97 LYS A O 1
ATOM 804 N N . SER A 1 98 ? 4.693 15.116 15.472 1.00 85.12 98 SER A N 1
ATOM 805 C CA . SER A 1 98 ? 5.094 16.524 15.425 1.00 85.12 98 SER A CA 1
ATOM 806 C C . SER A 1 98 ? 4.181 17.428 16.265 1.00 85.12 98 SER A C 1
ATOM 808 O O . SER A 1 98 ? 4.325 18.643 16.222 1.00 85.12 98 SER A O 1
ATOM 810 N N . GLY A 1 99 ? 3.209 16.865 16.994 1.00 85.19 99 GLY A N 1
ATOM 811 C CA . GLY A 1 99 ? 2.242 17.624 17.790 1.00 85.19 99 GLY A CA 1
ATOM 812 C C . GLY A 1 99 ? 1.095 18.244 16.984 1.00 85.19 99 GLY A C 1
ATOM 813 O O . GLY A 1 99 ? 0.239 18.921 17.554 1.00 85.19 99 GLY A O 1
ATOM 814 N N . GLU A 1 100 ? 1.015 18.000 15.675 1.00 85.31 100 GLU A N 1
ATOM 815 C CA . GLU A 1 100 ? -0.039 18.554 14.825 1.00 85.31 100 GLU A CA 1
ATOM 816 C C . GLU A 1 100 ? -1.325 17.717 14.849 1.00 85.31 100 GLU A C 1
ATOM 818 O O . GLU A 1 100 ? -1.337 16.530 15.188 1.00 85.31 100 GLU A O 1
ATOM 823 N N . SER A 1 101 ? -2.436 18.344 14.451 1.00 85.69 101 SER A N 1
ATOM 824 C CA . SER A 1 101 ? -3.730 17.668 14.303 1.00 85.69 101 SER A CA 1
ATOM 825 C C . SER A 1 101 ? -3.713 16.670 13.142 1.00 85.69 101 SER A C 1
ATOM 827 O O . SER A 1 101 ? -3.115 16.918 12.096 1.00 85.69 101 SER A O 1
ATOM 829 N N . TYR A 1 102 ? -4.401 15.543 13.317 1.00 86.44 102 TYR A N 1
ATOM 830 C CA . TYR A 1 102 ? -4.571 14.547 12.262 1.00 86.44 102 TYR A CA 1
ATOM 831 C C . TYR A 1 102 ? -5.465 15.054 11.122 1.00 86.44 102 TYR A C 1
ATOM 833 O O . TYR A 1 102 ? -6.365 15.864 11.328 1.00 86.44 102 TYR A O 1
ATOM 841 N N . SER A 1 103 ? -5.241 14.540 9.910 1.00 84.25 103 SER A N 1
ATOM 842 C CA . SER A 1 103 ? -6.077 14.838 8.743 1.00 84.25 103 SER A CA 1
ATOM 843 C C . SER A 1 103 ? -7.472 14.203 8.852 1.00 84.25 103 SER A C 1
ATOM 845 O O . SER A 1 103 ? -7.661 13.188 9.527 1.00 84.25 103 SER A O 1
ATOM 847 N N . LYS A 1 104 ? -8.436 14.715 8.071 1.00 83.94 104 LYS A N 1
ATOM 848 C CA . LYS A 1 104 ? -9.766 14.098 7.880 1.00 83.94 104 LYS A CA 1
ATOM 849 C C . LYS A 1 104 ? -9.673 12.604 7.539 1.00 83.94 104 LYS A C 1
ATOM 851 O O . LYS A 1 104 ? -10.376 11.784 8.124 1.00 83.94 104 LYS A O 1
ATOM 856 N N . SER A 1 105 ? -8.767 12.237 6.630 1.00 82.06 105 SER A N 1
ATOM 857 C CA . SER A 1 105 ? -8.541 10.841 6.232 1.00 82.06 105 SER A CA 1
ATOM 858 C C . SER A 1 105 ? -8.025 9.966 7.378 1.00 82.06 105 SER A C 1
ATOM 860 O O . SER A 1 105 ? -8.416 8.804 7.483 1.00 82.06 105 SER A O 1
ATOM 862 N N . SER A 1 106 ? -7.198 10.519 8.267 1.00 85.75 106 SER A N 1
ATOM 863 C CA . SER A 1 106 ? -6.677 9.801 9.432 1.00 85.75 106 SER A CA 1
ATOM 864 C C . SER A 1 106 ? -7.784 9.481 10.437 1.00 85.75 106 SER A C 1
ATOM 866 O O . SER A 1 106 ? -7.857 8.347 10.905 1.00 85.75 106 SER A O 1
ATOM 868 N N . PHE A 1 107 ? -8.694 10.425 10.707 1.00 85.44 107 PHE A N 1
ATOM 869 C CA . PHE A 1 107 ? -9.834 10.184 11.600 1.00 85.44 107 PHE A CA 1
ATOM 870 C C . PHE A 1 107 ? -10.761 9.075 11.086 1.00 85.44 107 PHE A C 1
ATOM 872 O O . PHE A 1 107 ? -11.153 8.199 11.859 1.00 85.44 107 PHE A O 1
ATOM 879 N N . PHE A 1 108 ? -11.053 9.043 9.781 1.00 85.56 108 PHE A N 1
ATOM 880 C CA . PHE A 1 108 ? -11.799 7.924 9.194 1.00 85.56 108 PHE A CA 1
ATOM 881 C C . PHE A 1 108 ? -11.022 6.607 9.265 1.00 85.56 108 PHE A C 1
ATOM 883 O O . PHE A 1 108 ? -11.599 5.571 9.593 1.00 85.56 108 PHE A O 1
ATOM 890 N N . GLY A 1 109 ? -9.705 6.649 9.047 1.00 85.50 109 GLY A N 1
ATOM 891 C CA . GLY A 1 109 ? -8.830 5.493 9.227 1.00 85.50 109 GLY A CA 1
ATOM 892 C C . GLY A 1 109 ? -8.898 4.912 10.643 1.00 85.50 109 GLY A C 1
ATOM 893 O O . GLY A 1 109 ? -9.050 3.698 10.793 1.00 85.50 109 GLY A O 1
ATOM 894 N N . PHE A 1 110 ? -8.852 5.761 11.676 1.00 86.06 110 PHE A N 1
ATOM 895 C CA . PHE A 1 110 ? -9.007 5.342 13.072 1.00 86.06 110 PHE A CA 1
ATOM 896 C C . PHE A 1 110 ? -10.374 4.703 13.306 1.00 86.06 110 PHE A C 1
ATOM 898 O O . PHE A 1 110 ? -10.432 3.549 13.731 1.00 86.06 110 PHE A O 1
ATOM 905 N N . ARG A 1 111 ? -11.459 5.389 12.923 1.00 88.62 111 ARG A N 1
ATOM 906 C CA . ARG A 1 111 ? -12.835 4.889 13.058 1.00 88.62 111 ARG A CA 1
ATOM 907 C C . ARG A 1 111 ? -12.999 3.497 12.447 1.00 88.62 111 ARG A C 1
ATOM 909 O O . ARG A 1 111 ? -13.455 2.587 13.129 1.00 88.62 111 ARG A O 1
ATOM 916 N N . HIS A 1 112 ? -12.570 3.301 11.200 1.00 86.31 112 HIS A N 1
ATOM 917 C CA . HIS A 1 112 ? -12.680 2.007 10.519 1.00 86.31 112 HIS A CA 1
ATOM 918 C C . HIS A 1 112 ? -11.781 0.932 11.132 1.00 86.31 112 HIS A C 1
ATOM 920 O O . HIS A 1 112 ? -12.152 -0.241 11.160 1.00 86.31 112 HIS A O 1
ATOM 926 N N . SER A 1 113 ? -10.596 1.304 11.628 1.00 82.94 113 SER A N 1
ATOM 927 C CA . SER A 1 113 ? -9.708 0.345 12.289 1.00 82.94 113 SER A CA 1
ATOM 928 C C . SER A 1 113 ? -10.302 -0.190 13.593 1.00 82.94 113 SER A C 1
ATOM 930 O O . SER A 1 113 ? -10.224 -1.395 13.827 1.00 82.94 113 SER A O 1
ATOM 932 N N . ILE A 1 114 ? -10.949 0.677 14.377 1.00 87.00 114 ILE A N 1
ATOM 933 C CA . ILE A 1 114 ? -11.618 0.331 15.636 1.00 87.00 114 ILE A CA 1
ATOM 934 C C . ILE A 1 114 ? -12.890 -0.470 15.355 1.00 87.00 114 ILE A C 1
ATOM 936 O O . ILE A 1 114 ? -13.086 -1.520 15.958 1.00 87.00 114 ILE A O 1
ATOM 940 N N . GLU A 1 115 ? -13.708 -0.035 14.389 1.00 89.44 115 GLU A N 1
ATOM 941 C CA . GLU A 1 115 ? -14.913 -0.760 13.960 1.00 89.44 115 GLU A CA 1
ATOM 942 C C . GLU A 1 115 ? -14.581 -2.197 13.564 1.00 89.44 115 GLU A C 1
ATOM 944 O O . GLU A 1 115 ? -15.177 -3.148 14.061 1.00 89.44 115 GLU A O 1
ATOM 949 N N . ARG A 1 116 ? -13.559 -2.366 12.719 1.00 86.88 116 ARG A N 1
ATOM 950 C CA . ARG A 1 116 ? -13.101 -3.688 12.300 1.00 86.88 116 ARG A CA 1
ATOM 951 C C . ARG A 1 116 ? -12.589 -4.519 13.473 1.00 86.88 116 ARG A C 1
ATOM 953 O O . ARG A 1 116 ? -12.852 -5.712 13.491 1.00 86.88 116 ARG A O 1
ATOM 960 N N . TYR A 1 117 ? -11.833 -3.923 14.397 1.00 84.62 117 TYR A N 1
ATOM 961 C CA . TYR A 1 117 ? -11.288 -4.634 15.556 1.00 84.62 117 TYR A CA 1
ATOM 962 C C . TYR A 1 117 ? -12.404 -5.170 16.457 1.00 84.62 117 TYR A C 1
ATOM 964 O O . TYR A 1 117 ? -12.453 -6.366 16.719 1.00 84.62 117 TYR A O 1
ATOM 972 N N . LEU A 1 118 ? -13.343 -4.307 16.849 1.00 86.44 118 LEU A N 1
ATOM 973 C CA . LEU A 1 118 ? -14.445 -4.668 17.743 1.00 86.44 118 LEU A CA 1
ATOM 974 C C . LEU A 1 118 ? -15.446 -5.642 17.104 1.00 86.44 118 LEU A C 1
ATOM 976 O O . LEU A 1 118 ? -16.125 -6.381 17.814 1.00 86.44 118 LEU A O 1
ATOM 980 N N . ASN A 1 119 ? -15.539 -5.655 15.773 1.00 88.94 119 ASN A N 1
ATOM 981 C CA . ASN A 1 119 ? -16.422 -6.563 15.041 1.00 88.94 119 ASN A CA 1
ATOM 982 C C . ASN A 1 119 ? -15.750 -7.869 14.612 1.00 88.94 119 ASN A C 1
ATOM 984 O O . ASN A 1 119 ? -16.449 -8.783 14.180 1.00 88.94 119 ASN A O 1
ATOM 988 N N . ALA A 1 120 ? -14.423 -7.972 14.691 1.00 78.56 120 ALA A N 1
ATOM 989 C CA . ALA A 1 120 ? -13.730 -9.216 14.393 1.00 78.56 120 ALA A CA 1
ATOM 990 C C . ALA A 1 120 ? -13.954 -10.242 15.522 1.00 78.56 120 ALA A C 1
ATOM 992 O O . ALA A 1 120 ? -14.102 -9.855 16.687 1.00 78.56 120 ALA A O 1
ATOM 993 N N . PRO A 1 121 ? -13.946 -11.550 15.215 1.00 72.25 121 PRO A N 1
ATOM 994 C CA . PRO A 1 121 ? -13.901 -12.581 16.246 1.00 72.25 121 PRO A CA 1
ATOM 995 C C . PRO A 1 121 ? -12.676 -12.398 17.165 1.00 72.25 121 PRO A C 1
ATOM 997 O O . PRO A 1 121 ? -11.608 -12.027 16.668 1.00 72.25 121 PRO A O 1
ATOM 1000 N N . PRO A 1 122 ? -12.795 -12.660 18.481 1.00 82.69 122 PRO A N 1
ATOM 1001 C CA . PRO A 1 122 ? -13.966 -13.207 19.180 1.00 82.69 122 PRO A CA 1
ATOM 1002 C C . PRO A 1 122 ? -15.016 -12.159 19.594 1.00 82.69 122 PRO A C 1
ATOM 1004 O O . PRO A 1 122 ? -16.106 -12.533 20.011 1.00 82.69 122 PRO A O 1
ATOM 1007 N N . LEU A 1 123 ? -14.714 -10.862 19.476 1.00 83.88 123 LEU A N 1
ATOM 1008 C CA . LEU A 1 123 ? -15.527 -9.779 20.043 1.00 83.88 123 LEU A CA 1
ATOM 1009 C C . LEU A 1 123 ? -16.895 -9.630 19.365 1.00 83.88 123 LEU A C 1
ATOM 1011 O O . LEU A 1 123 ? -17.883 -9.383 20.049 1.00 83.88 123 LEU A O 1
ATOM 1015 N N . SER A 1 124 ? -16.943 -9.763 18.033 1.00 88.19 124 SER A N 1
ATOM 1016 C CA . SER A 1 124 ? -18.170 -9.820 17.214 1.00 88.19 124 SER A CA 1
ATOM 1017 C C . SER A 1 124 ? -19.257 -8.796 17.591 1.00 88.19 124 SER A C 1
ATOM 1019 O O . SER A 1 124 ? -20.448 -9.090 17.530 1.00 88.19 124 SER A O 1
ATOM 1021 N N . ARG A 1 125 ? -18.872 -7.571 17.978 1.00 89.81 125 ARG A N 1
ATOM 1022 C CA . ARG A 1 125 ? -19.791 -6.607 18.615 1.00 89.81 125 ARG A CA 1
ATOM 1023 C C . ARG A 1 125 ? -20.843 -5.994 17.683 1.00 89.81 125 ARG A C 1
ATOM 1025 O O . ARG A 1 125 ? -21.737 -5.300 18.162 1.00 89.81 125 ARG A O 1
ATOM 1032 N N . GLY A 1 126 ? -20.723 -6.189 16.368 1.00 89.81 126 GLY A N 1
ATOM 1033 C CA . GLY A 1 126 ? -21.679 -5.694 15.369 1.00 89.81 126 GLY A CA 1
ATOM 1034 C C . GLY A 1 126 ? -21.852 -4.166 15.337 1.00 89.81 126 GLY A C 1
ATOM 1035 O O . GLY A 1 126 ? -22.888 -3.671 14.897 1.00 89.81 126 GLY A O 1
ATOM 1036 N N . LEU A 1 127 ? -20.869 -3.401 15.815 1.00 90.06 127 LEU A N 1
ATOM 1037 C CA . LEU A 1 127 ? -20.932 -1.944 15.905 1.00 90.06 127 LEU A CA 1
ATOM 1038 C C . LEU A 1 127 ? -20.761 -1.298 14.530 1.00 90.06 127 LEU A C 1
ATOM 1040 O O . LEU A 1 127 ? -19.860 -1.652 13.776 1.00 90.06 127 LEU A O 1
ATOM 1044 N N . LYS A 1 128 ? -21.565 -0.277 14.232 1.00 92.12 128 LYS A N 1
ATOM 1045 C CA . LYS A 1 128 ? -21.380 0.578 13.052 1.00 92.12 128 LYS A CA 1
ATOM 1046 C C . LYS A 1 128 ? -21.097 1.997 13.501 1.00 92.12 128 LYS A C 1
ATOM 1048 O O . LYS A 1 128 ? -21.993 2.836 13.478 1.00 92.12 128 LYS A O 1
ATOM 1053 N N . LEU A 1 129 ? -19.850 2.274 13.886 1.00 88.94 129 LEU A N 1
ATOM 1054 C CA . LEU A 1 129 ? -19.420 3.602 14.335 1.00 88.94 129 LEU A CA 1
ATOM 1055 C C . LEU A 1 129 ? -19.891 4.669 13.349 1.00 88.94 129 LEU A C 1
ATOM 1057 O O . LEU A 1 129 ? -20.389 5.688 13.800 1.00 88.94 129 LEU A O 1
ATOM 1061 N N . SER A 1 130 ? -19.772 4.372 12.044 1.00 85.38 130 SER A N 1
ATOM 1062 C CA . SER A 1 130 ? -20.462 4.924 10.852 1.00 85.38 130 SER A CA 1
ATOM 1063 C C . SER A 1 130 ? -21.773 5.688 11.053 1.00 85.38 130 SER A C 1
ATOM 1065 O O . SER A 1 130 ? -21.887 6.895 10.837 1.00 85.38 130 SER A O 1
ATOM 1067 N N . SER A 1 131 ? -22.785 4.892 11.348 1.00 87.25 131 SER A N 1
ATOM 1068 C CA . SER A 1 131 ? -24.188 5.183 11.067 1.00 87.25 131 SER A CA 1
ATOM 1069 C C . SER A 1 131 ? -25.078 4.912 12.271 1.00 87.25 131 SER A C 1
ATOM 1071 O O . SER A 1 131 ? -26.265 5.208 12.234 1.00 87.25 131 SER A O 1
ATOM 1073 N N . ASP A 1 132 ? -24.530 4.296 13.314 1.00 91.12 132 ASP A N 1
ATOM 1074 C CA . ASP A 1 132 ? -25.250 3.995 14.537 1.00 91.12 132 ASP A CA 1
ATOM 1075 C C . ASP A 1 132 ? -25.510 5.302 15.316 1.00 91.12 132 ASP A C 1
ATOM 1077 O O . ASP A 1 132 ? -24.553 5.991 15.697 1.00 91.12 132 ASP A O 1
ATOM 1081 N N . PRO A 1 133 ? -26.786 5.656 15.574 1.00 91.06 133 PRO A N 1
ATOM 1082 C CA . PRO A 1 133 ? -27.160 6.888 16.271 1.00 91.06 133 PRO A CA 1
ATOM 1083 C C . PRO A 1 133 ? -26.532 7.037 17.660 1.00 91.06 133 PRO A C 1
ATOM 1085 O O . PRO A 1 133 ? -26.374 8.155 18.151 1.00 91.06 133 PRO A O 1
ATOM 1088 N N . ARG A 1 134 ? -26.126 5.932 18.295 1.00 91.50 134 ARG A N 1
ATOM 1089 C CA . ARG A 1 134 ? -25.462 5.949 19.606 1.00 91.50 134 ARG A CA 1
ATOM 1090 C C . ARG A 1 134 ? -24.078 6.609 19.563 1.00 91.50 134 ARG A C 1
ATOM 1092 O O . ARG A 1 134 ? -23.591 7.028 20.606 1.00 91.50 134 ARG A O 1
ATOM 1099 N N . PHE A 1 135 ? -23.485 6.765 18.375 1.00 92.44 135 PHE A N 1
ATOM 1100 C CA . PHE A 1 135 ? -22.222 7.481 18.142 1.00 92.44 135 PHE A CA 1
ATOM 1101 C C . PHE A 1 135 ? -22.422 8.884 17.536 1.00 92.44 135 PHE A C 1
ATOM 1103 O O . PHE A 1 135 ? -21.556 9.407 16.818 1.00 92.44 135 PHE A O 1
ATOM 1110 N N . LYS A 1 136 ? -23.583 9.511 17.778 1.00 91.69 136 LYS A N 1
ATOM 1111 C CA . LYS A 1 136 ? -23.893 10.856 17.266 1.00 91.69 136 LYS A CA 1
ATOM 1112 C C . LYS A 1 136 ? -22.856 11.890 17.715 1.00 91.69 136 LYS A C 1
ATOM 1114 O O . LYS A 1 136 ? -22.358 12.646 16.884 1.00 91.69 136 LYS A O 1
ATOM 1119 N N . ARG A 1 137 ? -22.469 11.882 18.995 1.00 92.38 137 ARG A N 1
ATOM 1120 C CA . ARG A 1 137 ? -21.536 12.874 19.558 1.00 92.38 137 ARG A CA 1
ATOM 1121 C C . ARG A 1 137 ? -20.110 12.688 19.036 1.00 92.38 137 ARG A C 1
ATOM 1123 O O . ARG A 1 137 ? -19.420 13.676 18.784 1.00 92.38 137 ARG A O 1
ATOM 1130 N N . LEU A 1 138 ? -19.664 11.447 18.829 1.00 91.94 138 LEU A N 1
ATOM 1131 C CA . LEU A 1 138 ? -18.426 11.166 18.098 1.00 91.94 138 LEU A CA 1
ATOM 1132 C C . LEU A 1 138 ? -18.473 11.747 16.677 1.00 91.94 138 LEU A C 1
ATOM 1134 O O . LEU A 1 138 ? -17.516 12.388 16.241 1.00 91.94 138 LEU A O 1
ATOM 1138 N N . SER A 1 139 ? -19.582 11.550 15.964 1.00 91.12 139 SER A N 1
ATOM 1139 C CA . SER A 1 139 ? -19.745 12.046 14.591 1.00 91.12 139 SER A CA 1
ATOM 1140 C C . SER A 1 139 ? -19.711 13.576 14.524 1.00 91.12 139 SER A C 1
ATOM 1142 O O . SER A 1 139 ? -19.006 14.141 13.687 1.00 91.12 139 SER A O 1
ATOM 1144 N N . GLU A 1 140 ? -20.402 14.252 15.444 1.00 92.44 140 GLU A N 1
ATOM 1145 C CA . GLU A 1 140 ? -20.368 15.712 15.596 1.00 92.44 140 GLU A CA 1
ATOM 1146 C C . GLU A 1 140 ? -18.945 16.224 15.858 1.00 92.44 140 GLU A C 1
ATOM 1148 O O . GLU A 1 140 ? -18.507 17.180 15.220 1.00 92.44 140 GLU A O 1
ATOM 1153 N N . MET A 1 141 ? -18.185 15.556 16.731 1.00 92.12 141 MET A N 1
ATOM 1154 C CA . MET A 1 141 ? -16.801 15.936 17.025 1.00 92.12 141 MET A CA 1
ATOM 1155 C C . MET A 1 141 ? -15.871 15.762 15.821 1.00 92.12 141 MET A C 1
ATOM 1157 O O . MET A 1 141 ? -15.078 16.656 15.529 1.00 92.12 141 MET A O 1
ATOM 1161 N N . ILE A 1 142 ? -15.971 14.647 15.091 1.00 88.50 142 ILE A N 1
ATOM 1162 C CA . ILE A 1 142 ? -15.192 14.438 13.859 1.00 88.50 142 ILE A CA 1
ATOM 1163 C C . ILE A 1 142 ? -15.520 15.537 12.838 1.00 88.50 142 ILE A C 1
ATOM 1165 O O . ILE A 1 142 ? -14.609 16.114 12.242 1.00 88.50 142 ILE A O 1
ATOM 1169 N N . ASN A 1 143 ? -16.798 15.890 12.682 1.00 90.06 143 ASN A N 1
ATOM 1170 C CA . ASN A 1 143 ? -17.219 16.981 11.803 1.00 90.06 143 ASN A CA 1
ATOM 1171 C C . ASN A 1 143 ? -16.677 18.341 12.265 1.00 90.06 143 ASN A C 1
ATOM 1173 O O . ASN A 1 143 ? -16.187 19.110 11.437 1.00 90.06 143 ASN A O 1
ATOM 1177 N N . ALA A 1 144 ? -16.680 18.621 13.570 1.00 91.38 144 ALA A N 1
ATOM 1178 C CA . ALA A 1 144 ? -16.093 19.838 14.125 1.00 91.38 144 ALA A CA 1
ATOM 1179 C C . ALA A 1 144 ? -14.580 19.926 13.850 1.00 91.38 144 ALA A C 1
ATOM 1181 O O . ALA A 1 144 ? -14.089 20.984 13.448 1.00 91.38 144 ALA A O 1
ATOM 1182 N N . GLN A 1 145 ? -13.840 18.816 13.979 1.00 88.12 145 GLN A N 1
ATOM 1183 C CA . GLN A 1 145 ? -12.420 18.765 13.606 1.00 88.12 145 GLN A CA 1
ATOM 1184 C C . GLN A 1 145 ? -12.219 19.018 12.109 1.00 88.12 145 GLN A C 1
ATOM 1186 O O . GLN A 1 145 ? -11.321 19.764 11.729 1.00 88.12 145 GLN A O 1
ATOM 1191 N N . ILE A 1 146 ? -13.080 18.465 11.250 1.00 85.94 146 ILE A N 1
ATOM 1192 C CA . ILE A 1 146 ? -13.025 18.717 9.805 1.00 85.94 146 ILE A CA 1
ATOM 1193 C C . ILE A 1 146 ? -13.243 20.203 9.506 1.00 85.94 146 ILE A C 1
ATOM 1195 O O . ILE A 1 146 ? -12.452 20.791 8.775 1.00 85.94 146 ILE A O 1
ATOM 1199 N N . VAL A 1 147 ? -14.260 20.838 10.095 1.00 89.44 147 VAL A N 1
ATOM 1200 C CA . VAL A 1 147 ? -14.507 22.282 9.929 1.00 89.44 147 VAL A CA 1
ATOM 1201 C C . VAL A 1 147 ? -13.313 23.110 10.413 1.00 89.44 147 VAL A C 1
ATOM 1203 O O . VAL A 1 147 ? -12.932 24.083 9.763 1.00 89.44 147 VAL A O 1
ATOM 1206 N N . ARG A 1 148 ? -12.668 22.713 11.515 1.00 88.19 148 ARG A N 1
ATOM 1207 C CA . ARG A 1 148 ? -11.443 23.365 11.991 1.00 88.19 148 ARG A CA 1
ATOM 1208 C C . ARG A 1 148 ? -10.295 23.235 10.987 1.00 88.19 148 ARG A C 1
ATOM 1210 O O . ARG A 1 148 ? -9.638 24.234 10.706 1.00 88.19 148 ARG A O 1
ATOM 1217 N N . LEU A 1 149 ? -10.074 22.046 10.423 1.00 85.62 149 LEU A N 1
ATOM 1218 C CA . LEU A 1 149 ? -9.049 21.819 9.396 1.00 85.62 149 LEU A CA 1
ATOM 1219 C C . LEU A 1 149 ? -9.305 22.665 8.143 1.00 85.62 149 LEU A C 1
ATOM 1221 O O . LEU A 1 149 ? -8.362 23.241 7.604 1.00 85.62 149 LEU A O 1
ATOM 1225 N N . LYS A 1 150 ? -10.573 22.803 7.729 1.00 85.50 150 LYS A N 1
ATOM 1226 C CA . LYS A 1 150 ? -10.987 23.690 6.628 1.00 85.50 150 LYS A CA 1
ATOM 1227 C C . LYS A 1 150 ? -10.584 25.137 6.878 1.00 85.50 150 LYS A C 1
ATOM 1229 O O . LYS A 1 150 ? -9.933 25.745 6.038 1.00 85.50 150 LYS A O 1
ATOM 1234 N N . ARG A 1 151 ? -10.912 25.667 8.061 1.00 88.00 151 ARG A N 1
ATOM 1235 C CA . ARG A 1 151 ? -10.560 27.042 8.461 1.00 88.00 151 ARG A CA 1
ATOM 1236 C C . ARG A 1 151 ? -9.050 27.285 8.487 1.00 88.00 151 ARG A C 1
ATOM 1238 O O . ARG A 1 151 ? -8.616 28.406 8.276 1.00 88.00 151 ARG A O 1
ATOM 1245 N N . GLN A 1 152 ? -8.258 26.245 8.741 1.00 84.94 152 GLN A N 1
ATOM 1246 C CA . GLN A 1 152 ? -6.794 26.306 8.743 1.00 84.94 152 GLN A CA 1
ATOM 1247 C C . GLN A 1 152 ? -6.171 26.107 7.350 1.00 84.94 152 GLN A C 1
ATOM 1249 O O . GLN A 1 152 ? -4.951 26.017 7.250 1.00 84.94 152 GLN A O 1
ATOM 1254 N N . GLY A 1 153 ? -6.974 25.954 6.290 1.00 81.56 153 GLY A N 1
ATOM 1255 C CA . GLY A 1 153 ? -6.480 25.636 4.946 1.00 81.56 153 GLY A CA 1
ATOM 1256 C C . GLY A 1 153 ? -5.878 24.230 4.813 1.00 81.56 153 GLY A C 1
ATOM 1257 O O . GLY A 1 153 ? -5.330 23.891 3.770 1.00 81.56 153 GLY A O 1
ATOM 1258 N N . LYS A 1 154 ? -6.001 23.382 5.845 1.00 76.62 154 LYS A N 1
ATOM 1259 C CA . LYS A 1 154 ? -5.442 22.019 5.909 1.00 76.62 154 LYS A CA 1
ATOM 1260 C C . LYS A 1 154 ? -6.422 20.939 5.418 1.00 76.62 154 LYS A C 1
ATOM 1262 O O . LYS A 1 154 ? -6.225 19.757 5.699 1.00 76.62 154 LYS A O 1
ATOM 1267 N N . GLU A 1 155 ? -7.509 21.317 4.738 1.00 68.75 155 GLU A N 1
ATOM 1268 C CA . GLU A 1 155 ? -8.436 20.345 4.134 1.00 68.75 155 GLU A CA 1
ATOM 1269 C C . GLU A 1 155 ? -7.846 19.698 2.881 1.00 68.75 155 GLU A C 1
ATOM 1271 O O . GLU A 1 155 ? -8.011 18.494 2.669 1.00 68.75 155 GLU A O 1
ATOM 1276 N N . ASN A 1 156 ? -7.177 20.499 2.054 1.00 65.94 156 ASN A N 1
ATOM 1277 C CA . ASN A 1 156 ? -6.740 20.048 0.748 1.00 65.94 156 ASN A CA 1
ATOM 1278 C C . ASN A 1 156 ? -5.536 19.122 0.873 1.00 65.94 156 ASN A C 1
ATOM 1280 O O . ASN A 1 156 ? -4.593 19.365 1.626 1.00 65.94 156 ASN A O 1
ATOM 1284 N N . VAL A 1 157 ? -5.573 18.046 0.092 1.00 67.75 157 VAL A N 1
ATOM 1285 C CA . VAL A 1 157 ? -4.401 17.208 -0.114 1.00 67.75 157 VAL A CA 1
ATOM 1286 C C . VAL A 1 157 ? -3.403 18.044 -0.901 1.00 67.75 157 VAL A C 1
ATOM 1288 O O . VAL A 1 157 ? -3.646 18.372 -2.060 1.00 67.75 157 VAL A O 1
ATOM 1291 N N . THR A 1 158 ? -2.277 18.393 -0.283 1.00 68.44 158 THR A N 1
ATOM 1292 C CA . THR A 1 158 ? -1.142 18.937 -1.027 1.00 68.44 158 THR A CA 1
ATOM 1293 C C . THR A 1 158 ? -0.646 17.843 -1.962 1.00 68.44 158 THR A C 1
ATOM 1295 O O . THR A 1 158 ? -0.053 16.849 -1.528 1.00 68.44 158 THR A O 1
ATOM 1298 N N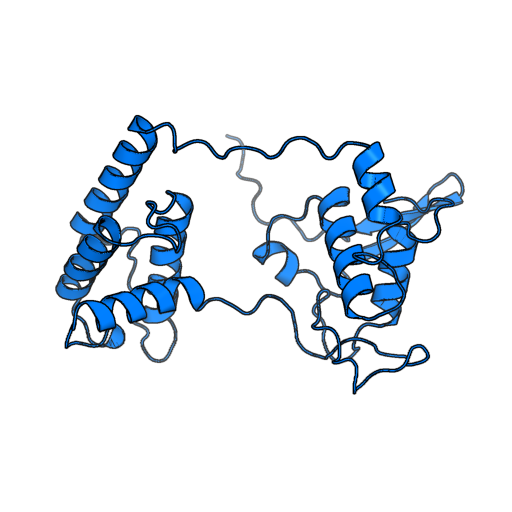 . HIS A 1 159 ? -0.946 17.990 -3.249 1.00 72.44 159 HIS A N 1
ATOM 1299 C CA . HIS A 1 159 ? -0.419 17.096 -4.262 1.00 72.44 159 HIS A CA 1
ATOM 1300 C C . HIS A 1 159 ? 1.082 17.328 -4.381 1.00 72.44 159 HIS A C 1
ATOM 1302 O O . HIS A 1 159 ? 1.557 18.462 -4.398 1.00 72.44 159 HIS A O 1
ATOM 1308 N N . LYS A 1 160 ? 1.835 16.230 -4.419 1.00 76.88 160 LYS A N 1
ATOM 1309 C CA . LYS A 1 160 ? 3.254 16.302 -4.751 1.00 76.88 160 LYS A CA 1
ATOM 1310 C C . LYS A 1 160 ? 3.381 16.765 -6.208 1.00 76.88 160 LYS A C 1
ATOM 1312 O O . LYS A 1 160 ? 2.516 16.386 -7.003 1.00 76.88 160 LYS A O 1
ATOM 1317 N N . PRO A 1 161 ? 4.416 17.553 -6.549 1.00 80.94 161 PRO A N 1
ATOM 1318 C CA . PRO A 1 161 ? 4.685 17.895 -7.940 1.00 80.94 161 PRO A CA 1
ATOM 1319 C C . PRO A 1 161 ? 4.877 16.624 -8.778 1.00 80.94 161 PRO A C 1
ATOM 1321 O O . PRO A 1 161 ? 5.116 15.535 -8.236 1.00 80.94 161 PRO A O 1
ATOM 1324 N N . ALA A 1 162 ? 4.748 16.771 -10.097 1.00 83.31 162 ALA A N 1
ATOM 1325 C CA . ALA A 1 162 ? 5.109 15.708 -11.022 1.00 83.31 162 ALA A CA 1
ATOM 1326 C C . ALA A 1 162 ? 6.571 15.296 -10.793 1.00 83.31 162 ALA A C 1
ATOM 1328 O O . ALA A 1 162 ? 7.397 16.095 -10.356 1.00 83.31 162 ALA A O 1
ATOM 1329 N N . ILE A 1 163 ? 6.875 14.020 -11.028 1.00 83.25 163 ILE A N 1
ATOM 1330 C CA . ILE A 1 163 ? 8.265 13.569 -10.999 1.00 83.25 163 ILE A CA 1
ATOM 1331 C C . ILE A 1 163 ? 8.875 13.977 -12.336 1.00 83.25 163 ILE A C 1
ATOM 1333 O O . ILE A 1 163 ? 8.462 13.452 -13.370 1.00 83.25 163 ILE A O 1
ATOM 1337 N N . GLU A 1 164 ? 9.826 14.905 -12.298 1.00 89.25 164 GLU A N 1
ATOM 1338 C CA . GLU A 1 164 ? 10.524 15.385 -13.489 1.00 89.25 164 GLU A CA 1
ATOM 1339 C C . GLU A 1 164 ? 11.404 14.291 -14.104 1.00 89.25 164 GLU A C 1
ATOM 1341 O O . GLU A 1 164 ? 11.866 13.363 -13.425 1.00 89.25 164 GLU A O 1
ATOM 1346 N N . SER A 1 165 ? 11.657 14.403 -15.408 1.00 85.50 165 SER A N 1
ATOM 1347 C CA . SER A 1 165 ? 12.425 13.400 -16.158 1.00 85.50 165 SER A CA 1
ATOM 1348 C C . SER A 1 165 ? 13.852 13.257 -15.623 1.00 85.50 165 SER A C 1
ATOM 1350 O O . SER A 1 165 ? 14.365 12.145 -15.499 1.00 85.50 165 SER A O 1
ATOM 1352 N N . GLU A 1 166 ? 14.475 14.360 -15.219 1.00 88.12 166 GLU A N 1
ATOM 1353 C CA . GLU A 1 166 ? 15.814 14.408 -14.633 1.00 88.12 166 GLU A CA 1
ATOM 1354 C C . GLU A 1 166 ? 15.867 13.668 -13.290 1.00 88.12 166 GLU A C 1
ATOM 1356 O O . GLU A 1 166 ? 16.838 12.971 -12.987 1.00 88.12 166 GLU A O 1
ATOM 1361 N N . ASP A 1 167 ? 14.811 13.771 -12.482 1.00 88.00 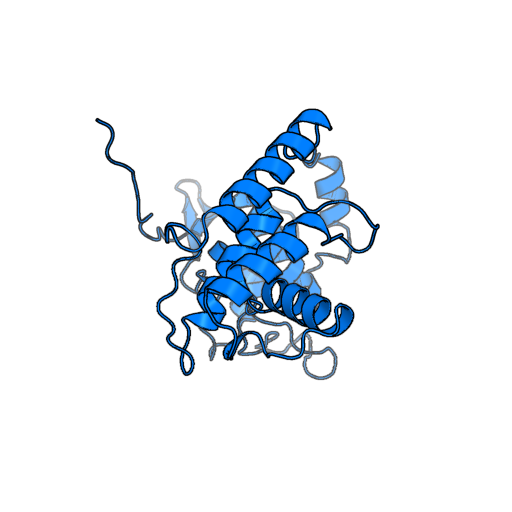167 ASP A N 1
ATOM 1362 C CA . ASP A 1 167 ? 14.733 13.076 -11.199 1.00 88.00 167 ASP A CA 1
ATOM 1363 C C . ASP A 1 167 ? 14.461 11.580 -11.382 1.00 88.00 167 ASP A C 1
ATOM 1365 O O . ASP A 1 167 ? 14.993 10.764 -10.623 1.00 88.00 167 ASP A O 1
ATOM 1369 N N . LEU A 1 168 ? 13.725 11.189 -12.431 1.00 85.25 168 LEU A N 1
ATOM 1370 C CA . LEU A 1 168 ? 13.626 9.785 -12.841 1.00 85.25 168 LEU A CA 1
ATOM 1371 C C . LEU A 1 168 ? 14.995 9.224 -13.241 1.00 85.25 168 LEU A C 1
ATOM 1373 O O . LEU A 1 168 ? 15.319 8.101 -12.850 1.00 85.25 168 LEU A O 1
ATOM 1377 N N . MET A 1 169 ? 15.815 9.990 -13.967 1.00 85.12 169 MET A N 1
ATOM 1378 C CA . MET A 1 169 ? 17.174 9.570 -14.332 1.00 85.12 169 MET A CA 1
ATOM 1379 C C . MET A 1 169 ? 18.061 9.389 -13.095 1.00 85.12 169 MET A C 1
ATOM 1381 O O . MET A 1 169 ? 18.684 8.336 -12.938 1.00 85.12 169 MET A O 1
ATOM 1385 N N . LYS A 1 170 ? 18.064 10.355 -12.164 1.00 87.50 170 LYS A N 1
ATOM 1386 C CA . LYS A 1 170 ? 18.804 10.238 -10.892 1.00 87.50 170 LYS A CA 1
ATOM 1387 C C . LYS A 1 170 ? 18.349 9.032 -10.077 1.00 87.50 170 LYS A C 1
ATOM 1389 O O . LYS A 1 170 ? 19.175 8.312 -9.521 1.00 87.50 170 LYS A O 1
ATOM 1394 N N . LEU A 1 171 ? 17.037 8.796 -10.007 1.00 84.88 171 LEU A N 1
ATOM 1395 C CA . LEU A 1 171 ? 16.483 7.654 -9.289 1.00 84.88 171 LEU A CA 1
ATOM 1396 C C . LEU A 1 171 ? 16.952 6.335 -9.917 1.00 84.88 171 LEU A C 1
ATOM 1398 O O . LEU A 1 171 ? 17.358 5.440 -9.186 1.00 84.88 171 LEU A O 1
ATOM 1402 N N . ARG A 1 172 ? 16.960 6.226 -11.251 1.00 81.19 172 ARG A N 1
ATOM 1403 C CA . ARG A 1 172 ? 17.428 5.032 -11.983 1.00 81.19 172 ARG A CA 1
ATOM 1404 C C . ARG A 1 172 ? 18.918 4.750 -11.802 1.00 81.19 172 ARG A C 1
ATOM 1406 O O . ARG A 1 172 ? 19.294 3.583 -11.736 1.00 81.19 172 ARG A O 1
ATOM 1413 N N . ALA A 1 173 ? 19.738 5.793 -11.685 1.00 84.56 173 ALA A N 1
ATOM 1414 C CA . ALA A 1 173 ? 21.163 5.674 -11.371 1.00 84.56 173 ALA A CA 1
ATOM 1415 C C . ALA A 1 173 ? 21.431 5.383 -9.879 1.00 84.56 173 ALA A C 1
ATOM 1417 O O . ALA A 1 173 ? 22.542 5.019 -9.498 1.00 84.56 173 ALA A O 1
ATOM 1418 N N . SER A 1 174 ? 20.427 5.550 -9.013 1.00 86.31 174 SER A N 1
ATOM 1419 C CA . SER A 1 174 ? 20.578 5.367 -7.574 1.00 86.31 174 SER A CA 1
ATOM 1420 C C . SER A 1 174 ? 20.635 3.884 -7.190 1.00 86.31 174 SER A C 1
ATOM 1422 O O . SER A 1 174 ? 19.800 3.092 -7.640 1.00 86.31 174 SER A O 1
ATOM 1424 N N . PRO A 1 175 ? 21.491 3.497 -6.222 1.00 85.19 175 PRO A N 1
ATOM 1425 C CA . PRO A 1 175 ? 21.451 2.156 -5.641 1.00 85.19 175 PRO A CA 1
ATOM 1426 C C . PRO A 1 175 ? 20.114 1.852 -4.938 1.00 85.19 175 PRO A C 1
ATOM 1428 O O . PRO A 1 175 ? 19.812 0.693 -4.658 1.00 85.19 175 PRO A O 1
ATOM 1431 N N . ALA A 1 176 ? 19.278 2.863 -4.665 1.00 83.94 176 ALA A N 1
ATOM 1432 C CA . ALA A 1 176 ? 18.001 2.705 -3.973 1.00 83.94 176 ALA A CA 1
ATO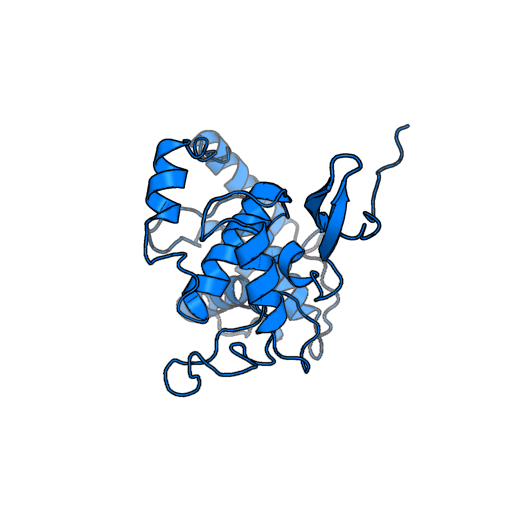M 1433 C C . ALA A 1 176 ? 16.987 1.808 -4.711 1.00 83.94 176 ALA A C 1
ATOM 1435 O O . ALA A 1 176 ? 16.154 1.181 -4.046 1.00 83.94 176 ALA A O 1
ATOM 1436 N N . ILE A 1 177 ? 17.063 1.743 -6.047 1.00 85.06 177 ILE A N 1
ATOM 1437 C CA . ILE A 1 177 ? 16.206 0.909 -6.909 1.00 85.06 177 ILE A CA 1
ATOM 1438 C C . ILE A 1 177 ? 17.016 -0.007 -7.846 1.00 85.06 177 ILE A C 1
ATOM 1440 O O . ILE A 1 177 ? 16.518 -0.432 -8.888 1.00 85.06 177 ILE A O 1
ATOM 1444 N N . ALA A 1 178 ? 18.257 -0.331 -7.473 1.00 88.00 178 ALA A N 1
ATOM 1445 C CA . ALA A 1 178 ? 19.081 -1.284 -8.210 1.00 88.00 178 ALA A CA 1
ATOM 1446 C C . ALA A 1 178 ? 18.468 -2.695 -8.210 1.00 88.00 178 ALA A C 1
ATOM 1448 O O . ALA A 1 178 ? 17.761 -3.086 -7.280 1.00 88.00 178 ALA A O 1
ATOM 1449 N N . LEU A 1 179 ? 18.805 -3.509 -9.209 1.00 91.31 179 LEU A N 1
ATOM 1450 C CA . LEU A 1 179 ? 18.348 -4.903 -9.303 1.00 91.31 179 LEU A CA 1
ATOM 1451 C C . LEU A 1 179 ? 19.289 -5.896 -8.590 1.00 91.31 179 LEU A C 1
ATOM 1453 O O . LEU A 1 179 ? 19.140 -7.104 -8.733 1.00 91.31 179 LEU A O 1
ATOM 1457 N N . SER A 1 180 ? 20.257 -5.397 -7.815 1.00 90.75 180 SER A N 1
ATOM 1458 C CA . SER A 1 180 ? 21.366 -6.185 -7.261 1.00 90.75 180 SER A CA 1
ATOM 1459 C C . SER A 1 180 ? 21.036 -6.984 -5.999 1.00 90.75 180 SER A C 1
ATOM 1461 O O . SER A 1 180 ? 21.754 -7.930 -5.695 1.00 90.75 180 SER A O 1
ATOM 1463 N N . ASN A 1 181 ? 19.979 -6.635 -5.257 1.00 90.81 181 ASN A N 1
ATOM 1464 C CA . ASN A 1 181 ? 19.566 -7.357 -4.050 1.00 90.81 181 ASN A CA 1
ATOM 1465 C C . ASN A 1 181 ? 18.031 -7.394 -3.889 1.00 90.81 181 ASN A C 1
ATOM 1467 O O . ASN A 1 181 ? 17.322 -6.606 -4.525 1.00 90.81 181 ASN A O 1
ATOM 1471 N N . PRO A 1 182 ? 17.486 -8.272 -3.021 1.00 88.88 182 PRO A N 1
ATOM 1472 C CA . PRO A 1 182 ? 16.047 -8.474 -2.871 1.00 88.88 182 PRO A CA 1
ATOM 1473 C C . PRO A 1 182 ? 15.276 -7.207 -2.494 1.00 88.88 182 PRO A C 1
ATOM 1475 O O . PRO A 1 182 ? 14.153 -7.000 -2.958 1.00 88.88 182 PRO A O 1
ATOM 1478 N N . LEU A 1 183 ? 15.861 -6.351 -1.651 1.00 87.25 183 LEU A N 1
ATOM 1479 C CA . LEU A 1 183 ? 15.204 -5.144 -1.162 1.00 87.25 183 LEU A CA 1
ATOM 1480 C C . LEU A 1 183 ? 15.143 -4.061 -2.240 1.00 87.25 183 LEU A C 1
ATOM 1482 O O . LEU A 1 183 ? 14.086 -3.459 -2.444 1.00 87.25 183 LEU A O 1
ATOM 1486 N N . THR A 1 184 ? 16.254 -3.792 -2.921 1.00 89.44 184 THR A N 1
ATOM 1487 C CA . THR A 1 184 ? 16.303 -2.761 -3.966 1.00 89.44 184 THR A CA 1
ATOM 1488 C C . THR A 1 184 ? 15.526 -3.197 -5.207 1.00 89.44 184 THR A C 1
ATOM 1490 O O . THR A 1 184 ? 14.810 -2.377 -5.783 1.00 89.44 184 THR A O 1
ATOM 1493 N N . LEU A 1 185 ? 15.527 -4.498 -5.528 1.00 91.31 185 LEU A N 1
ATOM 1494 C CA . LEU A 1 185 ? 14.682 -5.078 -6.571 1.00 91.31 185 LEU A CA 1
ATOM 1495 C C . LEU A 1 185 ? 13.190 -4.883 -6.257 1.00 91.31 185 LEU A C 1
ATOM 1497 O O . LEU A 1 185 ? 12.434 -4.404 -7.102 1.00 91.31 185 LEU A O 1
ATOM 1501 N N . LEU A 1 186 ? 12.766 -5.180 -5.022 1.00 90.88 186 LEU A N 1
ATOM 1502 C CA . LEU A 1 186 ? 11.396 -4.923 -4.571 1.00 90.88 186 LEU A CA 1
ATOM 1503 C C . LEU A 1 186 ? 11.027 -3.435 -4.684 1.00 90.88 186 LEU A C 1
ATOM 1505 O O . LEU A 1 186 ? 9.926 -3.115 -5.131 1.00 90.88 186 LEU A O 1
ATOM 1509 N N . ARG A 1 187 ? 11.921 -2.523 -4.281 1.00 88.06 187 ARG A N 1
ATOM 1510 C CA . ARG A 1 187 ? 11.692 -1.069 -4.376 1.00 88.06 187 ARG A CA 1
ATOM 1511 C C . ARG A 1 187 ? 11.533 -0.615 -5.824 1.00 88.06 187 ARG A C 1
ATOM 1513 O O . ARG A 1 187 ? 10.609 0.146 -6.104 1.00 88.06 187 ARG A O 1
ATOM 1520 N N . SER A 1 188 ? 12.385 -1.112 -6.719 1.00 90.50 188 SER A N 1
ATOM 1521 C CA . SER A 1 188 ? 12.316 -0.836 -8.155 1.00 90.50 188 SER A CA 1
ATOM 1522 C C . SER A 1 188 ? 10.970 -1.261 -8.732 1.00 90.50 188 SER A C 1
ATOM 1524 O O . SER A 1 188 ? 10.233 -0.449 -9.284 1.00 90.50 188 SER A O 1
ATOM 1526 N N . VAL A 1 189 ? 10.570 -2.509 -8.492 1.00 92.12 189 VAL A N 1
ATOM 1527 C CA . VAL A 1 189 ? 9.301 -3.052 -8.994 1.00 92.12 189 VAL A CA 1
ATOM 1528 C C . VAL A 1 189 ? 8.102 -2.309 -8.415 1.00 92.12 189 VAL A C 1
ATOM 1530 O O . VAL A 1 189 ? 7.170 -1.979 -9.145 1.00 92.12 189 VAL A O 1
ATOM 1533 N N . LEU A 1 190 ? 8.122 -2.008 -7.114 1.00 88.69 190 LEU A N 1
ATOM 1534 C CA . LEU A 1 190 ? 7.064 -1.238 -6.467 1.00 88.69 190 LEU A CA 1
ATOM 1535 C C . LEU A 1 190 ? 6.909 0.140 -7.120 1.00 88.69 190 LEU A C 1
ATOM 1537 O O . LEU A 1 190 ? 5.787 0.554 -7.408 1.00 88.69 190 LEU A O 1
ATOM 1541 N N . PHE A 1 191 ? 8.023 0.827 -7.374 1.00 87.75 191 PHE A N 1
ATOM 1542 C CA . PHE A 1 191 ? 8.038 2.121 -8.045 1.00 87.75 191 PHE A CA 1
ATOM 1543 C C . PHE A 1 191 ? 7.458 2.032 -9.464 1.00 87.75 191 PHE A C 1
ATOM 1545 O O . PHE A 1 191 ? 6.523 2.762 -9.785 1.00 87.75 191 PHE A O 1
ATOM 1552 N N . GLN A 1 192 ? 7.939 1.087 -10.275 1.00 88.75 192 GLN A N 1
ATOM 1553 C CA . GLN A 1 192 ? 7.515 0.898 -11.667 1.00 88.75 192 GLN A CA 1
ATOM 1554 C C . GLN A 1 192 ? 6.026 0.536 -11.770 1.00 88.75 192 GLN A C 1
ATOM 1556 O O . GLN A 1 192 ? 5.297 1.095 -12.588 1.00 88.75 192 GLN A O 1
ATOM 1561 N N . VAL A 1 193 ? 5.532 -0.343 -10.889 1.00 88.19 193 VAL A N 1
ATOM 1562 C CA . VAL A 1 193 ? 4.112 -0.724 -10.862 1.00 88.19 193 VAL A CA 1
ATOM 1563 C C . VAL A 1 193 ? 3.217 0.465 -10.504 1.00 88.19 193 VAL A C 1
ATOM 1565 O O . VAL A 1 193 ? 2.160 0.644 -11.111 1.00 88.19 193 VAL A O 1
ATOM 1568 N N . ILE A 1 194 ? 3.627 1.294 -9.539 1.00 84.69 194 ILE A N 1
ATOM 1569 C CA . ILE A 1 194 ? 2.882 2.506 -9.171 1.00 84.69 194 ILE A CA 1
ATOM 1570 C C . ILE A 1 194 ? 2.898 3.516 -10.320 1.00 84.69 194 ILE A C 1
ATOM 1572 O O . ILE A 1 194 ? 1.844 4.062 -10.646 1.00 84.69 194 ILE A O 1
ATOM 1576 N N . LEU A 1 195 ? 4.066 3.747 -10.925 1.00 85.50 195 LEU A N 1
ATOM 1577 C CA . LEU A 1 195 ? 4.258 4.740 -11.978 1.00 85.50 195 LEU A CA 1
ATOM 1578 C C . LEU A 1 195 ? 3.437 4.409 -13.231 1.00 85.50 195 LEU A C 1
ATOM 1580 O O . LEU A 1 195 ? 2.718 5.267 -13.729 1.00 85.50 195 LEU A O 1
ATOM 1584 N N . PHE A 1 196 ? 3.502 3.163 -13.712 1.00 86.25 196 PHE A N 1
ATOM 1585 C CA . PHE A 1 196 ? 2.920 2.784 -15.005 1.00 86.25 196 PHE A CA 1
ATOM 1586 C C . PHE A 1 196 ? 1.489 2.252 -14.941 1.00 86.25 196 PHE A C 1
ATOM 1588 O O . PHE A 1 196 ? 0.764 2.359 -15.927 1.00 86.25 196 PHE A O 1
ATOM 1595 N N . PHE A 1 197 ? 1.069 1.659 -13.821 1.00 84.69 197 PHE A N 1
ATOM 1596 C CA . PHE A 1 197 ? -0.273 1.072 -13.700 1.00 84.69 197 PHE A CA 1
ATOM 1597 C C . PHE A 1 197 ? -1.181 1.828 -12.723 1.00 84.69 197 PHE A C 1
ATOM 1599 O O . PHE A 1 197 ? -2.326 1.427 -12.514 1.00 84.69 197 PHE A O 1
ATOM 1606 N N . CYS A 1 198 ? -0.682 2.915 -12.116 1.00 70.12 198 CYS A N 1
ATOM 1607 C CA . CYS A 1 198 ? -1.411 3.793 -11.192 1.00 70.12 198 CYS A CA 1
ATOM 1608 C C . CYS A 1 198 ? -2.174 3.036 -10.089 1.00 70.12 198 CYS A C 1
ATOM 1610 O O . CYS A 1 198 ? -3.244 3.460 -9.636 1.00 70.12 198 CYS A O 1
ATOM 1612 N N . TRP A 1 199 ? -1.645 1.886 -9.661 1.00 67.50 199 TRP A N 1
ATOM 1613 C CA . TRP A 1 199 ? -2.367 0.982 -8.779 1.00 67.50 199 TRP A CA 1
ATOM 1614 C C . TRP A 1 199 ? -2.435 1.561 -7.362 1.00 67.50 199 TRP A C 1
ATOM 1616 O O . TRP A 1 199 ? -1.424 1.708 -6.667 1.00 67.50 199 TRP A O 1
ATOM 1626 N N . ARG A 1 200 ? -3.647 1.956 -6.953 1.00 58.31 200 ARG A N 1
ATOM 1627 C CA . ARG A 1 200 ? -3.856 2.854 -5.814 1.00 58.31 200 ARG A CA 1
ATOM 1628 C C . ARG A 1 200 ? -3.576 2.185 -4.472 1.00 58.31 200 ARG A C 1
ATOM 1630 O O . ARG A 1 200 ? -4.291 1.285 -4.032 1.00 58.31 200 ARG A O 1
ATOM 1637 N N . GLY A 1 201 ? -2.600 2.751 -3.768 1.00 60.69 201 GLY A N 1
ATOM 1638 C CA . GLY A 1 201 ? -2.392 2.565 -2.338 1.00 60.69 201 GLY A CA 1
ATOM 1639 C C . GLY A 1 201 ? -1.992 1.151 -1.915 1.00 60.69 201 GLY A C 1
ATOM 1640 O O . GLY A 1 201 ? -1.980 0.186 -2.677 1.00 60.69 201 GLY A O 1
ATOM 1641 N N . ARG A 1 202 ? -1.683 1.023 -0.623 1.00 58.47 202 ARG A N 1
ATOM 1642 C CA . ARG A 1 202 ? -1.267 -0.253 -0.025 1.00 58.47 202 ARG A CA 1
ATOM 1643 C C . ARG A 1 202 ? -2.354 -1.332 -0.095 1.00 58.47 202 ARG A C 1
ATOM 1645 O O . ARG A 1 202 ? -2.032 -2.506 0.007 1.00 58.47 202 ARG A O 1
ATOM 1652 N N . GLU A 1 203 ? -3.626 -0.954 -0.224 1.00 59.88 203 GLU A N 1
ATOM 1653 C CA . GLU A 1 203 ? -4.754 -1.891 -0.253 1.00 59.88 203 GLU A CA 1
ATOM 1654 C C . GLU A 1 203 ? -4.957 -2.546 -1.616 1.00 59.88 203 GLU A C 1
ATOM 1656 O O . GLU A 1 203 ? -5.106 -3.765 -1.665 1.00 59.88 203 GLU A O 1
ATOM 1661 N N . GLY A 1 204 ? -4.849 -1.786 -2.710 1.00 66.19 204 GLY A N 1
ATOM 1662 C CA . GLY A 1 204 ? -4.842 -2.373 -4.045 1.00 66.19 204 GLY A CA 1
ATOM 1663 C C . GLY A 1 204 ? -3.661 -3.326 -4.203 1.00 66.19 204 GLY A C 1
ATOM 1664 O O . GLY A 1 204 ? -3.826 -4.454 -4.663 1.00 66.19 204 GLY A O 1
ATOM 1665 N N . GLN A 1 205 ? -2.456 -2.903 -3.811 1.00 69.81 205 GLN A N 1
ATOM 1666 C CA . GLN A 1 205 ? -1.234 -3.695 -4.009 1.00 69.81 205 GLN A CA 1
ATOM 1667 C C . GLN A 1 205 ? -1.292 -5.082 -3.347 1.00 69.81 205 GLN A C 1
ATOM 1669 O O . GLN A 1 205 ? -0.694 -6.022 -3.860 1.00 69.81 205 GLN A O 1
ATOM 1674 N N . ARG A 1 206 ? -2.058 -5.233 -2.256 1.00 73.62 206 ARG A N 1
ATOM 1675 C CA . ARG A 1 206 ? -2.276 -6.520 -1.568 1.00 73.62 206 ARG A CA 1
ATOM 1676 C C . ARG A 1 206 ? -3.030 -7.550 -2.403 1.00 73.62 206 ARG A C 1
ATOM 1678 O O . ARG A 1 206 ? -2.887 -8.741 -2.158 1.00 73.62 206 ARG A O 1
ATOM 1685 N N . GLN A 1 207 ? -3.870 -7.098 -3.328 1.00 78.31 207 GLN A N 1
ATOM 1686 C CA . GLN A 1 207 ? -4.699 -7.984 -4.144 1.00 78.31 207 GLN A CA 1
ATOM 1687 C C . GLN A 1 207 ? -3.942 -8.517 -5.359 1.00 78.31 207 GLN A C 1
ATOM 1689 O O . GLN A 1 207 ? -4.382 -9.492 -5.967 1.00 78.31 207 GLN A O 1
ATOM 1694 N N . LEU A 1 208 ? -2.800 -7.911 -5.699 1.00 87.06 208 LEU A N 1
ATOM 1695 C CA . LEU A 1 208 ? -1.983 -8.367 -6.809 1.00 87.06 208 LEU A CA 1
ATOM 1696 C C . LEU A 1 208 ? -1.453 -9.768 -6.510 1.00 87.06 208 LEU A C 1
ATOM 1698 O O . LEU A 1 208 ? -0.784 -10.013 -5.505 1.00 87.06 208 LEU A O 1
ATOM 1702 N N . LYS A 1 209 ? -1.756 -10.679 -7.425 1.00 90.12 209 LYS A N 1
ATOM 1703 C CA . LYS A 1 209 ? -1.206 -12.029 -7.499 1.00 90.12 209 LYS A CA 1
ATOM 1704 C C . LYS A 1 209 ? -0.102 -12.103 -8.544 1.00 90.12 209 LYS A C 1
ATOM 1706 O O . LYS A 1 209 ? -0.050 -11.262 -9.442 1.00 90.12 209 LYS A O 1
ATOM 1711 N N . LYS A 1 210 ? 0.706 -13.163 -8.494 1.00 89.62 210 LYS A N 1
ATOM 1712 C CA . LYS A 1 210 ? 1.705 -13.495 -9.532 1.00 89.62 210 LYS A CA 1
ATOM 1713 C C . LYS A 1 210 ? 1.133 -13.456 -10.958 1.00 89.62 210 LYS A C 1
ATOM 1715 O O . LYS A 1 210 ? 1.817 -13.045 -11.881 1.00 89.62 210 LYS A O 1
ATOM 1720 N N . THR A 1 211 ? -0.140 -13.813 -11.124 1.00 90.69 211 THR A N 1
ATOM 1721 C CA . THR A 1 211 ? -0.855 -13.842 -12.411 1.00 90.69 211 THR A CA 1
ATOM 1722 C C . THR A 1 211 ? -1.418 -12.490 -12.865 1.00 90.69 211 THR A C 1
ATOM 1724 O O . THR A 1 211 ? -2.066 -12.416 -13.906 1.00 90.69 211 THR A O 1
ATOM 1727 N N . SER A 1 212 ? -1.210 -11.413 -12.100 1.00 90.44 212 SER A N 1
ATOM 1728 C CA . SER A 1 212 ? -1.787 -10.094 -12.418 1.00 90.44 212 SER A CA 1
ATOM 1729 C C . SER A 1 212 ? -1.076 -9.390 -13.570 1.00 90.44 212 SER A C 1
ATOM 1731 O O . SER A 1 212 ? -1.618 -8.426 -14.099 1.00 90.44 212 SER A O 1
ATOM 1733 N N . PHE A 1 213 ? 0.116 -9.850 -13.956 1.00 91.88 213 PHE A N 1
ATOM 1734 C CA . PHE A 1 213 ? 0.930 -9.259 -15.014 1.00 91.88 213 PHE A CA 1
ATOM 1735 C C . PHE A 1 213 ? 1.127 -10.256 -16.155 1.00 91.88 213 PHE A C 1
ATOM 1737 O O . PHE A 1 213 ? 1.363 -11.441 -15.915 1.00 91.88 213 PHE A O 1
ATOM 1744 N N . LYS A 1 214 ? 1.030 -9.766 -17.392 1.00 93.38 214 LYS A N 1
ATOM 1745 C CA . LYS A 1 214 ? 1.215 -10.533 -18.627 1.00 93.38 214 LYS A CA 1
ATOM 1746 C C . LYS A 1 214 ? 2.273 -9.865 -19.492 1.00 93.38 214 LYS A C 1
ATOM 1748 O O . LYS A 1 214 ? 2.206 -8.658 -19.711 1.00 93.38 214 LYS A O 1
ATOM 1753 N N . PHE A 1 215 ? 3.224 -10.656 -19.970 1.00 94.75 215 PHE A N 1
ATOM 1754 C CA . PHE A 1 215 ? 4.268 -10.216 -20.889 1.00 94.75 215 PHE A CA 1
ATOM 1755 C C . PHE A 1 215 ? 3.841 -10.568 -22.309 1.00 94.75 215 PHE A C 1
ATOM 1757 O O . PHE A 1 215 ? 3.556 -11.729 -22.592 1.00 94.75 215 PHE A O 1
ATOM 1764 N N . GLU A 1 216 ? 3.771 -9.564 -23.169 1.00 95.25 216 GLU A N 1
ATOM 1765 C CA . GLU A 1 216 ? 3.220 -9.650 -24.518 1.00 95.25 216 GLU A CA 1
ATOM 1766 C C . GLU A 1 216 ? 4.140 -8.931 -25.514 1.00 95.25 216 GLU A C 1
ATOM 1768 O O . GLU A 1 216 ? 5.114 -8.267 -25.139 1.00 95.25 216 GLU A O 1
ATOM 1773 N N . VAL A 1 217 ? 3.843 -9.104 -26.799 1.00 96.69 217 VAL A N 1
ATOM 1774 C CA . VAL A 1 217 ? 4.545 -8.470 -27.915 1.00 96.69 217 VAL A CA 1
ATOM 1775 C C . VAL A 1 217 ? 3.502 -7.766 -28.772 1.00 96.69 217 VAL A C 1
ATOM 1777 O O . VAL A 1 217 ? 2.461 -8.352 -29.065 1.00 96.69 217 VAL A O 1
ATOM 1780 N N . ASP A 1 218 ? 3.737 -6.500 -29.111 1.00 94.31 218 ASP A N 1
ATOM 1781 C CA . ASP A 1 218 ? 2.820 -5.742 -29.963 1.00 94.31 218 ASP A CA 1
ATOM 1782 C C . ASP A 1 218 ? 2.967 -6.133 -31.446 1.00 94.31 218 ASP A C 1
ATOM 1784 O O . ASP A 1 218 ? 3.862 -6.888 -31.831 1.00 94.31 218 ASP A O 1
ATOM 1788 N N . ALA A 1 219 ? 2.089 -5.601 -32.300 1.00 95.44 219 ALA A N 1
ATOM 1789 C CA . ALA A 1 219 ? 2.124 -5.852 -33.744 1.00 95.44 219 ALA A CA 1
ATOM 1790 C C . ALA A 1 219 ? 3.437 -5.400 -34.418 1.00 95.44 219 ALA A C 1
ATOM 1792 O O . ALA A 1 219 ? 3.754 -5.851 -35.514 1.00 95.44 219 ALA A O 1
ATOM 1793 N N . SER A 1 220 ? 4.207 -4.522 -33.770 1.00 95.06 220 SER A N 1
ATOM 1794 C CA . SER A 1 220 ? 5.505 -4.033 -34.239 1.00 95.06 220 SER A CA 1
ATOM 1795 C C . SER A 1 220 ? 6.683 -4.831 -33.664 1.00 95.06 220 SER A C 1
ATOM 1797 O O . SER A 1 220 ? 7.831 -4.427 -33.832 1.00 95.06 220 SER A O 1
ATOM 1799 N N . GLY A 1 221 ? 6.431 -5.943 -32.963 1.00 94.62 221 GLY A N 1
ATOM 1800 C CA . GLY A 1 221 ? 7.471 -6.783 -32.368 1.00 94.62 221 GLY A CA 1
ATOM 1801 C C . GLY A 1 221 ? 8.045 -6.253 -31.048 1.00 94.62 221 GLY A C 1
ATOM 1802 O O . GLY A 1 221 ? 9.009 -6.819 -30.526 1.00 94.62 221 GLY A O 1
ATOM 1803 N N . ARG A 1 222 ? 7.484 -5.182 -30.473 1.00 96.00 222 ARG A N 1
ATOM 1804 C CA . ARG A 1 222 ? 7.989 -4.594 -29.225 1.00 96.00 222 ARG A CA 1
ATOM 1805 C C . ARG A 1 222 ? 7.409 -5.314 -28.020 1.00 96.00 222 ARG A C 1
ATOM 1807 O O . ARG A 1 222 ? 6.199 -5.502 -27.904 1.00 96.00 222 ARG A O 1
ATOM 1814 N N . ARG A 1 223 ? 8.287 -5.683 -27.089 1.00 97.44 223 ARG A N 1
ATOM 1815 C CA . ARG A 1 223 ? 7.913 -6.386 -25.860 1.00 97.44 223 ARG A CA 1
ATOM 1816 C C . ARG A 1 223 ? 7.362 -5.408 -24.833 1.00 97.44 223 ARG A C 1
ATOM 1818 O O . ARG A 1 223 ? 7.911 -4.3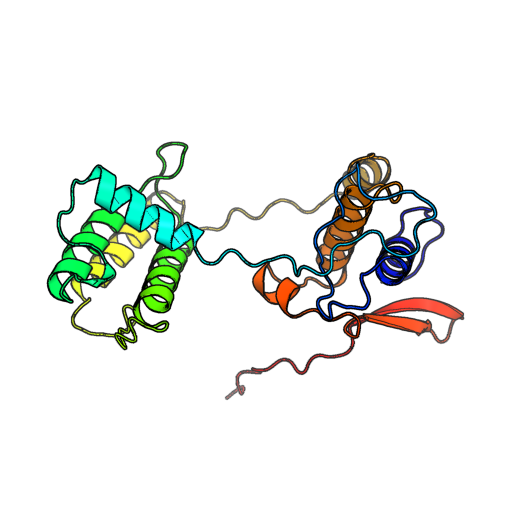25 -24.621 1.00 97.44 223 ARG A O 1
ATOM 1825 N N . PHE A 1 224 ? 6.281 -5.797 -24.174 1.00 95.38 224 PHE A N 1
ATOM 1826 C CA . PHE A 1 224 ? 5.672 -5.008 -23.115 1.00 95.38 224 PHE A CA 1
ATOM 1827 C C . PHE A 1 224 ? 5.056 -5.890 -22.040 1.00 95.38 224 PHE A C 1
ATOM 1829 O O . PHE A 1 224 ? 4.789 -7.072 -22.232 1.00 95.38 224 PHE A O 1
ATOM 1836 N N . VAL A 1 225 ? 4.829 -5.291 -20.877 1.00 94.69 225 VAL A N 1
ATOM 1837 C CA . VAL A 1 225 ? 4.035 -5.882 -19.808 1.00 94.69 225 VAL A CA 1
ATOM 1838 C C . VAL A 1 225 ? 2.751 -5.094 -19.614 1.00 94.69 225 VAL A C 1
ATOM 1840 O O . VAL A 1 225 ? 2.750 -3.856 -19.563 1.00 94.69 225 VAL A O 1
ATOM 1843 N N . THR A 1 226 ? 1.655 -5.833 -19.506 1.00 92.50 226 THR A N 1
ATOM 1844 C CA . THR A 1 226 ? 0.317 -5.333 -19.209 1.00 92.50 226 THR A CA 1
ATOM 1845 C C . THR A 1 226 ? -0.236 -6.004 -17.960 1.00 92.50 226 THR A C 1
ATOM 1847 O O . THR A 1 226 ? 0.283 -7.017 -17.484 1.00 92.50 226 THR A O 1
ATOM 1850 N N . MET A 1 227 ? -1.302 -5.435 -17.413 1.00 87.00 227 MET A N 1
ATOM 1851 C CA . MET A 1 227 ? -2.050 -6.069 -16.341 1.00 87.00 227 MET A CA 1
ATOM 1852 C C . MET A 1 227 ? -3.160 -6.947 -16.912 1.00 87.00 227 MET A C 1
ATOM 1854 O O . MET A 1 227 ? -3.931 -6.517 -17.767 1.00 87.00 227 MET A O 1
ATOM 1858 N N . ALA A 1 228 ? -3.290 -8.165 -16.391 1.00 78.81 228 ALA A N 1
ATOM 1859 C CA . ALA A 1 228 ? -4.482 -8.967 -16.612 1.00 78.81 228 ALA A CA 1
ATOM 1860 C C . ALA A 1 228 ? -5.677 -8.225 -15.993 1.00 78.81 228 ALA A C 1
ATOM 1862 O O . ALA A 1 228 ? -5.636 -7.889 -14.808 1.00 78.81 228 ALA A O 1
ATOM 1863 N N . LEU A 1 229 ? -6.725 -7.947 -16.779 1.00 57.16 229 LEU A N 1
ATOM 1864 C CA . LEU A 1 229 ? -7.950 -7.310 -16.288 1.00 57.16 229 LEU A CA 1
ATOM 1865 C C . LEU A 1 229 ? -8.494 -8.078 -15.070 1.00 57.16 229 LEU A C 1
ATOM 1867 O O . LEU A 1 229 ? -9.143 -9.114 -15.205 1.00 57.16 229 LEU A O 1
ATOM 1871 N N . MET A 1 230 ? -8.285 -7.545 -13.867 1.00 47.59 230 MET A N 1
ATOM 1872 C CA . MET A 1 230 ? -9.195 -7.815 -12.764 1.00 47.59 230 MET A CA 1
ATOM 1873 C C . MET A 1 230 ? -10.460 -7.023 -13.072 1.00 47.59 230 MET A C 1
ATOM 1875 O O . MET A 1 230 ? -10.385 -5.803 -13.229 1.00 47.59 230 MET A O 1
ATOM 1879 N N . LYS A 1 231 ? -11.608 -7.704 -13.198 1.00 38.69 231 LYS A N 1
ATOM 1880 C CA . LYS A 1 231 ? -12.917 -7.045 -13.304 1.00 38.69 231 LYS A CA 1
ATOM 1881 C C . LYS A 1 231 ? -12.964 -5.938 -12.248 1.00 38.69 231 LYS A C 1
ATOM 1883 O O . LYS A 1 231 ? -12.922 -6.234 -11.054 1.00 38.69 231 LYS A O 1
ATOM 1888 N N . ARG A 1 232 ? -13.010 -4.671 -12.672 1.00 37.66 232 ARG A N 1
ATOM 1889 C CA . ARG A 1 232 ? -13.304 -3.561 -11.763 1.00 37.66 232 ARG A CA 1
ATOM 1890 C C . ARG A 1 232 ? -14.696 -3.841 -11.205 1.00 37.66 232 ARG A C 1
ATOM 1892 O O . ARG A 1 232 ? -15.678 -3.708 -11.925 1.00 37.66 232 ARG A O 1
ATOM 1899 N N . GLN A 1 233 ? -14.801 -4.284 -9.956 1.00 37.38 233 GLN A N 1
ATOM 1900 C CA . GLN A 1 233 ? -16.086 -4.235 -9.274 1.00 37.38 233 GLN A CA 1
ATOM 1901 C C . GLN A 1 233 ? -16.382 -2.768 -8.957 1.00 37.38 233 GLN A C 1
ATOM 1903 O O . GLN A 1 233 ? -15.587 -2.106 -8.289 1.00 37.38 233 GLN A O 1
ATOM 1908 N N . LYS A 1 234 ? -17.549 -2.329 -9.444 1.00 34.38 234 LYS A N 1
ATOM 1909 C CA . LYS A 1 234 ? -18.175 -0.998 -9.372 1.00 34.38 234 LYS A CA 1
ATOM 1910 C C . LYS A 1 234 ? -17.758 -0.005 -10.460 1.00 34.38 234 LYS A C 1
ATOM 1912 O O . LYS A 1 234 ? -17.062 0.971 -10.202 1.00 34.38 234 LYS A O 1
ATOM 1917 N N . THR A 1 235 ? -18.300 -0.201 -11.657 1.00 28.38 235 THR A N 1
ATOM 1918 C CA . THR A 1 235 ? -18.983 0.910 -12.331 1.00 28.38 235 THR A CA 1
ATOM 1919 C C . THR A 1 235 ? -20.255 1.217 -11.538 1.00 28.38 235 THR A C 1
ATOM 1921 O O . THR A 1 235 ? -21.048 0.323 -11.245 1.00 28.38 235 THR A O 1
ATOM 1924 N N . ILE A 1 236 ? -20.379 2.464 -11.093 1.00 36.00 236 ILE A N 1
ATOM 1925 C CA . ILE A 1 236 ? -21.653 3.048 -10.665 1.00 36.00 236 ILE A CA 1
ATOM 1926 C C . ILE A 1 236 ? -22.501 3.129 -11.948 1.00 36.00 236 ILE A C 1
ATOM 1928 O O . ILE A 1 236 ? -21.934 3.538 -12.963 1.00 36.00 236 ILE A O 1
ATOM 1932 N N . PRO A 1 237 ? -23.770 2.684 -11.965 1.00 31.92 237 PRO A N 1
ATOM 1933 C CA . PRO A 1 237 ? -24.628 2.899 -13.124 1.00 31.92 237 PRO A CA 1
ATOM 1934 C C . PRO A 1 237 ? -24.792 4.407 -13.313 1.00 31.92 237 PRO A C 1
ATOM 1936 O O . PRO A 1 237 ? -25.126 5.100 -12.352 1.00 31.92 237 PRO A O 1
ATOM 1939 N N . GLU A 1 238 ? -24.489 4.903 -14.507 1.00 32.84 238 GLU A N 1
ATOM 1940 C CA . GLU A 1 238 ? -24.938 6.231 -14.920 1.00 32.84 238 GLU A CA 1
ATOM 1941 C C . GLU A 1 238 ? -26.467 6.174 -15.038 1.00 32.84 238 GLU A C 1
ATOM 1943 O O . GLU A 1 238 ? -27.004 5.225 -15.617 1.00 32.84 238 GLU A O 1
ATOM 1948 N N . GLU A 1 239 ? -27.131 7.125 -14.376 1.00 36.75 239 GLU A N 1
ATOM 1949 C CA . GLU A 1 239 ? -28.547 7.454 -14.584 1.00 36.75 239 GLU A CA 1
ATOM 1950 C C . GLU A 1 239 ? -28.771 8.002 -15.996 1.00 36.75 239 GLU A C 1
ATOM 1952 O O . GLU A 1 239 ? -27.897 8.762 -16.478 1.00 36.75 239 GLU A O 1
#

Organism: Stylophora pistillata (NCBI:txid50429)

Sequence (239 aa):
MYETPEENDGYKALKFYMAKLNPRCDAFFQYPRKDSKWNYDDKVWLDARPIGGNKLDGMMKSITWCNEKQIQTSMENMTVGQLDTNLRRFSAEARNKSGESYSKSSFFGFRHSIERYLNAPPLSRGLKLSSDPRFKRLSEMINAQIVRLKRQGKENVTHKPAIESEDLMKLRASPAIALSNPLTLLRSVLFQVILFFCWRGREGQRQLKKTSFKFEVDASGRRFVTMALMKRQKTIPEE

pLDDT: mean 83.61, std 13.34, range [28.38, 97.44]

Radius of gyration: 22.69 Å; chains: 1; bounding box: 51×48×68 Å

Secondary structure (DSSP, 8-state):
-B--S-TT-HHHHHHHHHHHS-TT--BSSEEEPPGGG--TT-S--EEEEETT----HHHHHHHHHHHHTT--S-TTT--HHHHHHHHHHHHHH-B-TTSPBPPHHHHHHHHHHHHHHHHSTTT-----TTT-GGGHHHHHHHHHHHHHHHHTT-SS--PPPP--HHHHHHHHHSGGG-SSSHHHHHHHHHHHHHHHH---HHHHHTT-BGGGEEEEE-TTS-EEEEE-----S-PPPP-

Foldseek 3Di:
DFDDPAPLDLFNLLVLLLQQDDPLAFASAFAFDDPVPDDQPDSHGGDNHHPQPDLCPLVVQLQVVCVVVVPPDDLLRDDLLRNLVSLLVCQVCDADPVRHHDALVSNVSNQVSSVCVCCDPPNNVPDDCPPPVSNVSSVVSSVVVQVVCVVVVNHDDPDDDDCDPVNVVVVSVDCCLDSRHRRNSSVSNVVSCCVPVVQDDSVSSRPDTSQQKDWDADPVRTIDIDGDDDPPPDDDDDD